Protein AF-A0A7J7J4A4-F1 (afdb_monomer_lite)

Radius of gyration: 39.04 Å; chains: 1; bounding box: 83×45×127 Å

InterPro domains:
  IPR026501 Limbin/EvC complex member EVC [PTHR16795] (29-345)
  IPR060639 EvC complex member EVC, C-terminal domain [PF28141] (182-311)

Foldseek 3Di:
DVVVVVVVVVVVVVVVVVVVVLLVLVLVLVLVVLLVVLVVVLVVVLVVVLVVLVVVLVVVLVVLVVVLVVLVVVVVVCVVVPPPDDPVVVVVSVVVSVVSVVVSVVVSVVSVVVSVVVSVVSSVVSVVVSVVVSVVSVVVSVVVVVVVVVVVVLVVLLLVLLVVLLVVLLVVCCVPCVPLVVVLVVLVVVLVVVLVVLVVVLVVVLVVQLVVLVVVLVVVLVVQLVVLVVVLVVVLVVVVVVCVVVVHDPVVNVVSVVVSVVVSVVSNVVSVVVSVSSSSVSNSVSVVVSVVVSVVVVVVSSLLSSLLSCLSRVQDLVNSLVSLVVSCVVSVNDPVVSVVSSVVSVVSNVVSNVVVVPDDDD

Secondary structure (DSSP, 8-state):
-HHHHHHHHHHHHHHHHHHHHHHHHHHHHHHHHHHHHHHHHHHHHHHHHHHHHHHHHHHHHHHHHHHHHHHHHHHHHHHHTT----HHHHHHHHHHHHHHHHHHHHHHHHHHHHHHHHHHHHHHHHHHHHHHHHHHHHHHHHHHHHHHHHHHHHHHHHHHHHHHHHHHHHHHTTTT-HHHHHHHHHHHHHHHHHHHHHHHHHHHHHHHHHHHHHHHHHHHHHHHHHHHHHHHHHHHHHHHHHHHHTT--HHHHHHHHHHHHHHHHHHHHHHHHHHHHHHHHHHHHHHHHHHHHHHHHHHHHHHHHHHHHHHHTT--HHHHHHHHHHHHHHTT--HHHHHHHHHHHHHHHHHHHHHHHHS---

Organism: Bugula neritina (NCBI:txid10212)

Structure (mmCIF, N/CA/C/O backbone):
data_AF-A0A7J7J4A4-F1
#
_entry.id   AF-A0A7J7J4A4-F1
#
loop_
_atom_site.group_PDB
_atom_site.id
_atom_site.type_symbol
_atom_site.label_atom_id
_atom_site.label_alt_id
_atom_site.label_comp_id
_atom_site.label_asym_id
_atom_site.label_entity_id
_atom_site.label_seq_id
_atom_site.pdbx_PDB_ins_code
_atom_site.Cartn_x
_atom_site.Cartn_y
_atom_site.Cartn_z
_atom_site.occupancy
_atom_site.B_iso_or_equiv
_atom_site.auth_seq_id
_atom_site.auth_comp_id
_atom_site.auth_asym_id
_atom_site.auth_atom_id
_atom_site.pdbx_PDB_model_num
ATOM 1 N N . MET A 1 1 ? 30.244 22.855 -26.191 1.00 45.47 1 MET A N 1
ATOM 2 C CA . MET A 1 1 ? 30.538 21.556 -25.532 1.00 45.47 1 MET A CA 1
ATOM 3 C C . MET A 1 1 ? 30.401 21.562 -24.004 1.00 45.47 1 MET A C 1
ATOM 5 O O . MET A 1 1 ? 29.626 20.760 -23.505 1.00 45.47 1 MET A O 1
ATOM 9 N N . LYS A 1 2 ? 31.069 22.443 -23.235 1.00 31.48 2 LYS A N 1
ATOM 10 C CA . LYS A 1 2 ? 30.999 22.425 -21.749 1.00 31.48 2 LYS A CA 1
ATOM 11 C C . LYS A 1 2 ? 29.585 22.609 -21.156 1.00 31.48 2 LYS A C 1
ATOM 13 O O . LYS A 1 2 ? 29.285 22.005 -20.134 1.00 31.48 2 LYS A O 1
ATOM 18 N N . LEU A 1 3 ? 28.702 23.381 -21.803 1.00 34.09 3 LEU A N 1
ATOM 19 C CA . LEU A 1 3 ? 27.303 23.564 -21.369 1.00 34.09 3 LEU A CA 1
ATOM 20 C C . LEU A 1 3 ? 26.415 22.324 -21.621 1.00 34.09 3 LEU A C 1
ATOM 22 O O . LEU A 1 3 ? 25.544 22.010 -20.814 1.00 34.09 3 LEU A O 1
ATOM 26 N N . LEU A 1 4 ? 26.674 21.603 -22.717 1.00 40.38 4 LEU A N 1
ATOM 27 C CA . LEU A 1 4 ? 25.957 20.382 -23.119 1.00 40.38 4 LEU A CA 1
ATOM 28 C C . LEU A 1 4 ? 26.317 19.189 -22.223 1.00 40.38 4 LEU A C 1
ATOM 30 O O . LEU A 1 4 ? 25.447 18.428 -21.820 1.00 40.38 4 LEU A O 1
ATOM 34 N N . MET A 1 5 ? 27.583 19.071 -21.809 1.00 39.69 5 MET A N 1
ATOM 35 C CA . MET A 1 5 ? 27.968 18.057 -20.819 1.00 39.69 5 MET A CA 1
ATOM 36 C C . MET A 1 5 ? 27.382 18.340 -19.428 1.00 39.69 5 MET A C 1
ATOM 38 O O . MET A 1 5 ? 27.016 17.412 -18.712 1.00 39.69 5 MET A O 1
ATOM 42 N N . ARG A 1 6 ? 27.249 19.617 -19.040 1.00 33.19 6 ARG A N 1
ATOM 43 C CA . ARG A 1 6 ? 26.674 20.004 -17.740 1.00 33.19 6 ARG A CA 1
ATOM 44 C C . ARG A 1 6 ? 25.171 19.716 -17.666 1.00 33.19 6 ARG A C 1
ATOM 46 O O . ARG A 1 6 ? 24.694 19.258 -16.635 1.00 33.19 6 ARG A O 1
ATOM 53 N N . THR A 1 7 ? 24.443 19.935 -18.759 1.00 42.16 7 THR A N 1
ATOM 54 C CA . THR A 1 7 ? 23.006 19.625 -18.866 1.00 42.16 7 THR A CA 1
ATOM 55 C C . THR A 1 7 ? 22.747 18.120 -18.944 1.00 42.16 7 THR A C 1
ATOM 57 O O . THR A 1 7 ? 21.868 17.633 -18.237 1.00 42.16 7 THR A O 1
ATOM 60 N N . ALA A 1 8 ? 23.570 17.359 -19.674 1.00 42.12 8 ALA A N 1
ATOM 61 C CA . ALA A 1 8 ? 23.510 15.893 -19.685 1.00 42.12 8 ALA A CA 1
ATOM 62 C C . ALA A 1 8 ? 23.810 15.273 -18.304 1.00 42.12 8 ALA A C 1
ATOM 64 O O . ALA A 1 8 ? 23.134 14.335 -17.880 1.00 42.12 8 ALA A O 1
ATOM 65 N N . PHE A 1 9 ? 24.772 15.828 -17.556 1.00 37.00 9 PHE A N 1
ATOM 66 C CA . PHE A 1 9 ? 25.081 15.390 -16.190 1.00 37.00 9 PHE A CA 1
ATOM 67 C C . PHE A 1 9 ? 23.932 15.686 -15.210 1.00 37.00 9 PHE A C 1
ATOM 69 O O . PHE A 1 9 ? 23.570 14.831 -14.403 1.00 37.00 9 PHE A O 1
ATOM 76 N N . LEU A 1 10 ? 23.295 16.859 -15.322 1.00 38.41 10 LEU A N 1
ATOM 77 C CA . LEU A 1 10 ? 22.131 17.232 -14.507 1.00 38.41 10 LEU A CA 1
ATOM 78 C C . LEU A 1 10 ? 20.871 16.409 -14.847 1.00 38.41 10 LEU A C 1
ATOM 80 O O . LEU A 1 10 ? 20.116 16.060 -13.940 1.00 38.41 10 LEU A O 1
ATOM 84 N N . LEU A 1 11 ? 20.666 16.038 -16.116 1.00 44.72 11 LEU A N 1
ATOM 85 C CA . LEU A 1 11 ? 19.587 15.139 -16.557 1.00 44.72 11 LEU A CA 1
ATOM 86 C C . LEU A 1 11 ? 19.795 13.689 -16.093 1.00 44.72 11 LEU A C 1
ATOM 88 O O . LEU A 1 11 ? 18.836 13.020 -15.708 1.00 44.72 11 LEU A O 1
ATOM 92 N N . ASN A 1 12 ? 21.038 13.203 -16.070 1.00 39.53 12 ASN A N 1
ATOM 93 C CA . ASN A 1 12 ? 21.350 11.880 -15.521 1.00 39.53 12 ASN A CA 1
ATOM 94 C C . ASN A 1 12 ? 21.209 11.835 -13.996 1.00 39.53 12 ASN A C 1
ATOM 96 O O . ASN A 1 12 ? 20.687 10.859 -13.452 1.00 39.53 12 ASN A O 1
ATOM 100 N N . LEU A 1 13 ? 21.588 12.912 -13.301 1.00 34.06 13 LEU A N 1
ATOM 101 C CA . LEU A 1 13 ? 21.284 13.070 -11.881 1.00 34.06 13 LEU A CA 1
ATOM 102 C C . LEU A 1 13 ? 19.764 13.058 -11.659 1.00 34.06 13 LEU A C 1
ATOM 104 O O . LEU A 1 13 ? 19.290 12.267 -10.849 1.00 34.06 13 LEU A O 1
ATOM 108 N N . SER A 1 14 ? 18.977 13.833 -12.414 1.00 35.44 14 SER A N 1
ATOM 109 C CA . SER A 1 14 ? 17.518 13.903 -12.223 1.00 35.44 14 SER A CA 1
ATOM 110 C C . SER A 1 14 ? 16.784 12.584 -12.525 1.00 35.44 14 SER A C 1
ATOM 112 O O . SER A 1 14 ? 15.855 12.233 -11.793 1.00 35.44 14 SER A O 1
ATOM 114 N N . 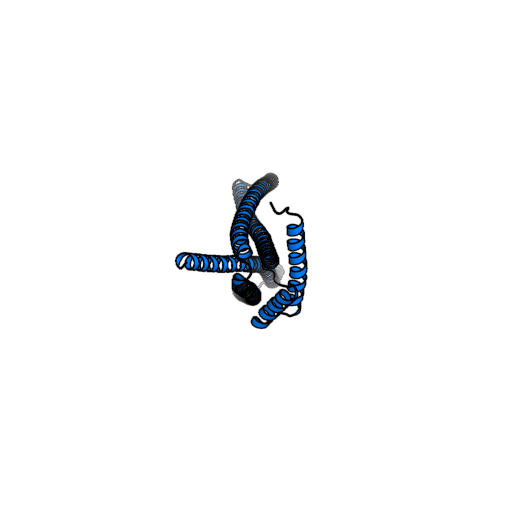LYS A 1 15 ? 17.229 11.796 -13.520 1.00 41.75 15 LYS A N 1
ATOM 115 C CA . LYS A 1 15 ? 16.722 10.433 -13.790 1.00 41.75 15 LYS A CA 1
ATOM 116 C C . LYS A 1 15 ? 17.080 9.445 -12.675 1.00 41.75 15 LYS A C 1
ATOM 118 O O . LYS A 1 15 ? 16.222 8.674 -12.243 1.00 41.75 15 LYS A O 1
ATOM 123 N N . SER A 1 16 ? 18.307 9.510 -12.156 1.00 35.69 16 SER A N 1
ATOM 124 C CA . SER A 1 16 ? 18.748 8.672 -11.033 1.00 35.69 16 SER A CA 1
ATOM 125 C C . SER A 1 16 ? 17.992 9.017 -9.740 1.00 35.69 16 SER A C 1
ATOM 127 O O . SER A 1 16 ? 17.540 8.119 -9.029 1.00 35.69 16 SER A O 1
ATOM 129 N N . TYR A 1 17 ? 17.730 10.306 -9.486 1.00 34.12 17 TYR A N 1
ATOM 130 C CA . TYR A 1 17 ? 16.890 10.755 -8.371 1.00 34.12 17 TYR A CA 1
ATOM 131 C C . TYR A 1 17 ? 15.412 10.354 -8.548 1.00 34.12 17 TYR A C 1
ATOM 133 O O . TYR A 1 17 ? 14.819 9.859 -7.591 1.00 34.12 17 TYR A O 1
ATOM 141 N N . ARG A 1 18 ? 14.812 10.460 -9.748 1.00 36.81 18 ARG A N 1
ATOM 142 C CA . ARG A 1 18 ? 13.416 10.018 -9.994 1.00 36.81 18 ARG A CA 1
ATOM 143 C C . ARG A 1 18 ? 13.223 8.510 -9.838 1.00 36.81 18 ARG A C 1
ATOM 145 O O . ARG A 1 18 ? 12.221 8.088 -9.265 1.00 36.81 18 ARG A O 1
ATOM 152 N N . CYS A 1 19 ? 14.185 7.706 -10.287 1.00 35.50 19 CYS A N 1
ATOM 153 C CA . CYS A 1 19 ? 14.158 6.256 -10.108 1.00 35.50 19 CYS A CA 1
ATOM 154 C C . CYS A 1 19 ? 14.247 5.885 -8.615 1.00 35.50 19 CYS A C 1
ATOM 156 O O . CYS A 1 19 ? 13.437 5.111 -8.113 1.00 35.50 19 CYS A O 1
ATOM 158 N N . VAL A 1 20 ? 15.142 6.524 -7.852 1.00 36.09 20 VAL A N 1
ATOM 159 C CA . VAL A 1 20 ? 15.249 6.303 -6.397 1.00 36.09 20 VAL A CA 1
ATOM 160 C C . VAL A 1 20 ? 13.971 6.721 -5.649 1.00 36.09 20 VAL A C 1
ATOM 162 O O . VAL A 1 20 ? 13.567 6.020 -4.723 1.00 36.09 20 VAL A O 1
ATOM 165 N N . TYR A 1 21 ? 13.294 7.798 -6.066 1.00 37.88 21 TYR A N 1
ATOM 166 C CA . TYR A 1 21 ? 12.022 8.236 -5.466 1.00 37.88 21 TYR A CA 1
ATOM 167 C C . TYR A 1 21 ? 10.836 7.312 -5.800 1.00 37.88 21 TYR A C 1
ATOM 169 O O . TYR A 1 21 ? 10.039 7.008 -4.913 1.00 37.88 21 TYR A O 1
ATOM 177 N N . SER A 1 22 ? 10.737 6.813 -7.037 1.00 41.75 22 SER A N 1
ATOM 178 C CA . SER A 1 22 ? 9.675 5.881 -7.456 1.00 41.75 22 SER A CA 1
ATOM 179 C C . SER A 1 22 ? 9.791 4.519 -6.756 1.00 41.75 22 SER A C 1
ATOM 181 O O . SER A 1 22 ? 8.801 3.995 -6.249 1.00 41.75 22 SER A O 1
ATOM 183 N N . TYR A 1 23 ? 11.008 3.985 -6.606 1.00 42.28 23 TYR A N 1
ATOM 184 C CA . TYR A 1 23 ? 11.229 2.726 -5.883 1.00 42.28 23 TYR A CA 1
ATOM 185 C C . TYR A 1 23 ? 11.041 2.854 -4.365 1.00 42.28 23 TYR A C 1
ATOM 187 O O . TYR A 1 23 ? 10.530 1.919 -3.743 1.00 42.28 23 TYR A O 1
ATOM 195 N N . LYS A 1 24 ? 11.379 4.009 -3.766 1.00 46.25 24 LYS A N 1
ATOM 196 C CA . LYS A 1 24 ? 11.037 4.308 -2.364 1.00 46.25 24 LYS A CA 1
ATOM 197 C C . LYS A 1 24 ? 9.523 4.260 -2.135 1.00 46.25 24 LYS A C 1
ATOM 199 O O . LYS A 1 24 ? 9.098 3.690 -1.136 1.00 46.25 24 LYS A O 1
ATOM 204 N N . HIS A 1 25 ? 8.721 4.777 -3.070 1.00 47.31 25 HIS A N 1
ATOM 205 C CA . HIS A 1 25 ? 7.256 4.771 -2.978 1.00 47.31 25 HIS A CA 1
ATOM 206 C C . HIS A 1 25 ? 6.640 3.363 -3.059 1.00 47.31 25 HIS A C 1
ATOM 208 O O . HIS A 1 25 ? 5.798 3.026 -2.230 1.00 47.31 25 HIS A O 1
ATOM 214 N N . ILE A 1 26 ? 7.106 2.509 -3.979 1.00 48.69 26 ILE A N 1
ATOM 215 C CA . ILE A 1 26 ? 6.617 1.122 -4.137 1.00 48.69 26 ILE A CA 1
ATOM 216 C C . ILE A 1 26 ? 6.920 0.277 -2.891 1.00 48.69 26 ILE A C 1
ATOM 218 O O . ILE A 1 26 ? 6.084 -0.500 -2.428 1.00 48.69 26 ILE A O 1
ATOM 222 N N . SER A 1 27 ? 8.117 0.435 -2.323 1.00 51.25 27 SER A N 1
ATOM 223 C CA . SER A 1 27 ? 8.492 -0.233 -1.075 1.00 51.25 27 SER A CA 1
ATOM 224 C C . SER A 1 27 ? 7.680 0.281 0.112 1.00 51.25 27 SER A C 1
ATOM 226 O O . SER A 1 27 ? 7.223 -0.527 0.914 1.00 51.25 27 SER A O 1
ATOM 228 N N . CYS A 1 28 ? 7.426 1.589 0.181 1.00 51.47 28 CYS A N 1
ATOM 229 C CA . CYS A 1 28 ? 6.588 2.196 1.215 1.00 51.47 28 CYS A CA 1
ATOM 230 C C . CYS A 1 28 ? 5.134 1.697 1.145 1.00 51.47 28 CYS A C 1
ATOM 232 O O . CYS A 1 28 ? 4.555 1.368 2.171 1.00 51.47 28 CYS A O 1
ATOM 234 N N . SER A 1 29 ? 4.574 1.534 -0.057 1.00 58.53 29 SER A N 1
ATOM 235 C CA . SER A 1 29 ? 3.211 1.022 -0.264 1.00 58.53 29 SER A CA 1
ATOM 236 C C . SER A 1 29 ? 3.037 -0.419 0.242 1.00 58.53 29 SER A C 1
ATOM 238 O O . SER A 1 29 ? 2.108 -0.715 0.992 1.00 58.53 29 SER A O 1
ATOM 240 N N . ARG A 1 30 ? 3.995 -1.305 -0.063 1.00 62.38 30 ARG A N 1
ATOM 241 C CA . ARG A 1 30 ? 3.981 -2.694 0.427 1.00 62.38 30 ARG A CA 1
ATOM 242 C C . ARG A 1 30 ? 4.157 -2.783 1.947 1.00 62.38 30 ARG A C 1
ATOM 244 O O . ARG A 1 30 ? 3.455 -3.557 2.585 1.00 62.38 30 ARG A O 1
ATOM 251 N N . ILE A 1 31 ? 5.037 -1.958 2.521 1.00 61.53 31 ILE A N 1
ATOM 252 C CA . ILE A 1 31 ? 5.201 -1.842 3.980 1.00 61.53 31 ILE A 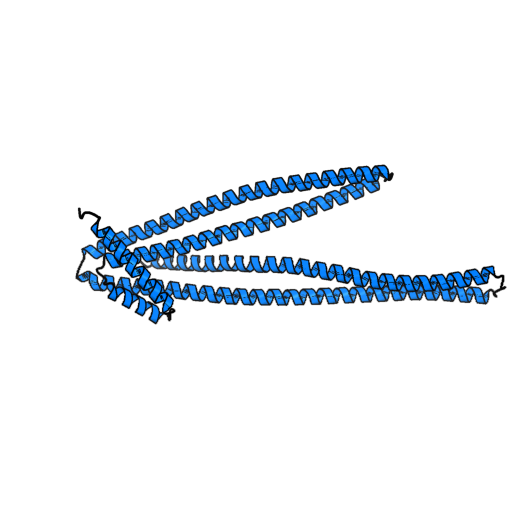CA 1
ATOM 253 C C . ILE A 1 31 ? 3.891 -1.381 4.635 1.00 61.53 31 ILE A C 1
ATOM 255 O O . ILE A 1 31 ? 3.501 -1.929 5.660 1.00 61.53 31 ILE A O 1
ATOM 259 N N . MET A 1 32 ? 3.186 -0.415 4.039 1.00 68.69 32 MET A N 1
ATOM 260 C CA . MET A 1 32 ? 1.928 0.117 4.575 1.00 68.69 32 MET A CA 1
ATOM 261 C C . MET A 1 32 ? 0.773 -0.893 4.502 1.00 68.69 32 MET A C 1
ATOM 263 O O . MET A 1 32 ? 0.003 -0.998 5.455 1.00 68.69 32 MET A O 1
ATOM 267 N N . GLU A 1 33 ? 0.651 -1.668 3.418 1.00 69.12 33 GLU A N 1
ATOM 268 C CA . GLU A 1 33 ? -0.354 -2.741 3.319 1.00 69.12 33 GLU A CA 1
ATOM 269 C C . GLU A 1 33 ? -0.106 -3.862 4.339 1.00 69.12 33 GLU A C 1
ATOM 271 O O . GLU A 1 33 ? -1.045 -4.354 4.969 1.00 69.12 33 GLU A O 1
ATOM 276 N N . GLU A 1 34 ? 1.152 -4.256 4.526 1.00 67.69 34 GLU A N 1
ATOM 277 C CA . GLU A 1 34 ? 1.536 -5.287 5.493 1.00 67.69 34 GLU A CA 1
ATOM 278 C C . GLU A 1 34 ? 1.371 -4.777 6.932 1.00 67.69 34 GLU A C 1
ATOM 280 O O . GLU A 1 34 ? 0.818 -5.477 7.777 1.00 67.69 34 GLU A O 1
ATOM 285 N N . HIS A 1 35 ? 1.707 -3.508 7.190 1.00 68.56 35 HIS A N 1
ATOM 286 C CA . HIS A 1 35 ? 1.423 -2.833 8.456 1.00 68.56 35 HIS A CA 1
ATOM 287 C C . HIS A 1 35 ? -0.081 -2.789 8.759 1.00 68.56 35 HIS A C 1
ATOM 289 O O . HIS A 1 35 ? -0.474 -3.099 9.882 1.00 68.56 35 HIS A O 1
ATOM 295 N N . LYS A 1 36 ? -0.930 -2.486 7.766 1.00 68.19 36 LYS A N 1
ATOM 296 C CA . LYS A 1 36 ? -2.393 -2.476 7.924 1.00 68.19 36 LYS A CA 1
ATOM 297 C C . LYS A 1 36 ? -2.944 -3.865 8.261 1.00 68.19 36 LYS A C 1
ATOM 299 O O . LYS A 1 36 ? -3.689 -4.000 9.228 1.00 68.19 36 LYS A O 1
ATOM 304 N N . ARG A 1 37 ? -2.534 -4.906 7.529 1.00 71.88 37 ARG A N 1
ATOM 305 C CA . ARG A 1 37 ? -2.935 -6.298 7.823 1.00 71.88 37 ARG A CA 1
ATOM 306 C C . ARG A 1 37 ? -2.448 -6.760 9.196 1.00 71.88 37 ARG A C 1
ATOM 308 O O . ARG A 1 37 ? -3.174 -7.452 9.913 1.00 71.88 37 ARG A O 1
ATOM 315 N N . ASN A 1 38 ? -1.245 -6.348 9.585 1.00 71.69 38 ASN A N 1
ATOM 316 C CA . ASN A 1 38 ? -0.706 -6.640 10.907 1.00 71.69 38 ASN A CA 1
ATOM 317 C C . ASN A 1 38 ? -1.495 -5.908 12.000 1.00 71.69 38 ASN A C 1
ATOM 319 O O . ASN A 1 38 ? -1.830 -6.533 12.999 1.00 71.69 38 ASN A O 1
ATOM 323 N N . MET A 1 39 ? -1.877 -4.643 11.793 1.00 72.38 39 MET A N 1
ATOM 324 C CA . MET A 1 39 ? -2.735 -3.892 12.720 1.00 72.38 39 MET A CA 1
ATOM 325 C C . MET A 1 39 ? -4.108 -4.543 12.894 1.00 72.38 39 MET A C 1
ATOM 327 O O .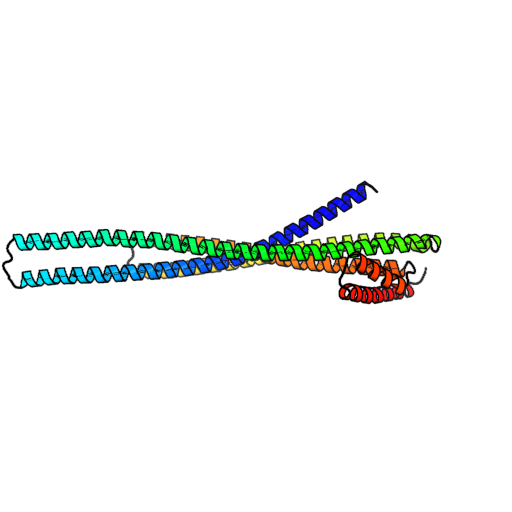 MET A 1 39 ? -4.587 -4.664 14.018 1.00 72.38 39 MET A O 1
ATOM 331 N N . GLU A 1 40 ? -4.733 -5.005 11.810 1.00 73.88 40 GLU A N 1
ATOM 332 C CA . GLU A 1 40 ? -6.004 -5.738 11.870 1.00 73.88 40 GLU A CA 1
ATOM 333 C C . GLU A 1 40 ? -5.855 -7.053 12.652 1.00 73.88 40 GLU A C 1
ATOM 335 O O . GLU A 1 40 ? -6.677 -7.373 13.511 1.00 73.88 40 GLU A O 1
ATOM 340 N N . THR A 1 41 ? -4.769 -7.792 12.416 1.00 72.00 41 THR A N 1
ATOM 341 C CA . THR A 1 41 ? -4.483 -9.056 13.113 1.00 72.00 41 THR A CA 1
ATOM 342 C C . THR A 1 41 ? -4.222 -8.836 14.602 1.00 72.00 41 THR A C 1
ATOM 344 O O . THR A 1 41 ? -4.793 -9.542 15.433 1.00 72.00 41 THR A O 1
ATOM 347 N N . VAL A 1 42 ? -3.412 -7.833 14.948 1.00 71.00 42 VAL A N 1
ATOM 348 C CA . VAL A 1 42 ? -3.098 -7.453 16.332 1.00 71.00 42 VAL A CA 1
ATOM 349 C C . VAL A 1 42 ? -4.353 -6.966 17.051 1.00 71.00 42 VAL A C 1
ATOM 351 O O . VAL A 1 42 ? -4.628 -7.433 18.152 1.00 71.00 42 VAL A O 1
ATOM 354 N N . ASN A 1 43 ? -5.176 -6.125 16.418 1.00 73.00 43 ASN A N 1
ATOM 355 C CA . ASN A 1 43 ? -6.455 -5.691 16.986 1.00 73.00 43 ASN A CA 1
ATOM 356 C C . ASN A 1 43 ? -7.400 -6.868 17.241 1.00 73.00 43 ASN A C 1
ATOM 358 O O . ASN A 1 43 ? -8.017 -6.933 18.303 1.00 73.00 43 ASN A O 1
ATOM 362 N N . ASN A 1 44 ? -7.489 -7.825 16.314 1.00 75.56 44 ASN A N 1
ATOM 363 C CA . ASN A 1 44 ? -8.309 -9.021 16.497 1.00 75.56 44 ASN A CA 1
ATOM 364 C C . ASN A 1 44 ? -7.774 -9.912 17.628 1.00 75.56 44 ASN A C 1
ATOM 366 O O . ASN A 1 44 ? -8.551 -10.409 18.444 1.00 75.56 44 ASN A O 1
ATOM 370 N N . GLN A 1 45 ? -6.454 -10.091 17.723 1.00 72.25 45 GLN A N 1
ATOM 371 C CA . GLN A 1 45 ? -5.821 -10.843 18.811 1.00 72.25 45 GLN A CA 1
ATOM 372 C C . GLN A 1 45 ? -6.037 -10.167 20.172 1.00 72.25 45 GLN A C 1
ATOM 374 O O . GLN A 1 45 ? -6.442 -10.842 21.119 1.00 72.25 45 GLN A O 1
ATOM 379 N N . LEU A 1 46 ? -5.867 -8.844 20.258 1.00 73.44 46 LEU A N 1
ATOM 380 C CA . LEU A 1 46 ? -6.128 -8.046 21.460 1.00 73.44 46 LEU A CA 1
ATOM 381 C C . LEU A 1 46 ? -7.603 -8.070 21.859 1.00 73.44 46 LEU A C 1
ATOM 383 O O . LEU A 1 46 ? -7.911 -8.265 23.032 1.00 73.44 46 LEU A O 1
ATOM 387 N N . ALA A 1 47 ? -8.525 -7.931 20.904 1.00 73.31 47 ALA A N 1
ATOM 388 C CA . ALA A 1 47 ? -9.960 -8.015 21.164 1.00 73.31 47 ALA A CA 1
ATOM 389 C C . ALA A 1 47 ? -10.344 -9.392 21.724 1.00 73.31 47 ALA A C 1
ATOM 391 O O . ALA A 1 47 ? -11.066 -9.484 22.719 1.00 73.31 47 ALA A O 1
ATOM 392 N N . MET A 1 48 ? -9.808 -10.465 21.136 1.00 72.56 48 MET A N 1
ATOM 393 C CA . MET A 1 48 ? -10.042 -11.827 21.610 1.00 72.56 48 MET A CA 1
ATOM 394 C C . MET A 1 48 ? -9.381 -12.104 22.963 1.00 72.56 48 MET A C 1
ATOM 396 O O . MET A 1 48 ? -9.983 -12.800 23.782 1.00 72.56 48 MET A O 1
ATOM 400 N N . SER A 1 49 ? -8.180 -11.577 23.221 1.00 73.00 49 SER A N 1
ATOM 401 C CA . SER A 1 49 ? -7.517 -11.705 24.525 1.00 73.00 49 SER A CA 1
ATOM 402 C C . SER A 1 49 ? -8.300 -10.965 25.608 1.00 73.00 49 SER A C 1
ATOM 404 O O . SER A 1 49 ? -8.710 -11.570 26.599 1.00 73.00 49 SER A O 1
ATOM 406 N N . LYS A 1 50 ? -8.653 -9.698 25.360 1.00 74.69 50 LYS A N 1
ATOM 407 C CA . LYS A 1 50 ? -9.477 -8.880 26.256 1.00 74.69 50 LYS A CA 1
ATOM 408 C C . LYS A 1 50 ? -10.804 -9.556 26.588 1.00 74.69 50 LYS A C 1
ATOM 410 O O . LYS A 1 50 ? -11.180 -9.605 27.757 1.00 74.69 50 LYS A O 1
ATOM 415 N N . LEU A 1 51 ? -11.483 -10.127 25.590 1.00 76.88 51 LEU A N 1
ATOM 416 C CA . LEU A 1 51 ? -12.732 -10.860 25.797 1.00 76.88 51 LEU A CA 1
ATOM 417 C C . LEU A 1 51 ? -12.530 -12.106 26.675 1.00 76.88 51 LEU A C 1
ATOM 419 O O . LEU A 1 51 ? -13.329 -12.353 27.576 1.00 76.88 51 LEU A O 1
ATOM 423 N N . ARG A 1 52 ? -11.470 -12.893 26.443 1.00 75.12 52 ARG A N 1
ATOM 424 C CA . ARG A 1 52 ? -11.160 -14.074 27.272 1.00 75.12 52 ARG A CA 1
ATOM 425 C C . ARG A 1 52 ? -10.858 -13.684 28.711 1.00 75.12 52 ARG A C 1
ATOM 427 O O . ARG A 1 52 ? -11.393 -14.299 29.630 1.00 75.12 52 ARG A O 1
ATOM 434 N N . GLN A 1 53 ? -10.022 -12.670 28.902 1.00 74.38 53 GLN A N 1
ATOM 435 C CA . GLN A 1 53 ? -9.635 -12.227 30.231 1.00 74.38 53 GLN A CA 1
ATOM 436 C C . GLN A 1 53 ? -10.822 -11.591 30.981 1.00 74.38 53 GLN A C 1
ATOM 438 O O . GLN A 1 53 ? -10.984 -11.851 32.171 1.00 74.38 53 GLN A O 1
ATOM 443 N N . GLN A 1 54 ? -11.710 -10.853 30.294 1.00 75.62 54 GLN A N 1
ATOM 444 C CA . GLN A 1 54 ? -12.978 -10.380 30.870 1.00 75.62 54 GLN A CA 1
ATOM 445 C C . GLN A 1 54 ? -13.878 -11.537 31.308 1.00 75.62 54 GLN A C 1
ATOM 447 O O . GLN A 1 54 ? -14.327 -11.534 32.450 1.00 75.62 54 GLN A O 1
ATOM 452 N N . LYS A 1 55 ? -14.087 -12.549 30.455 1.00 81.31 55 LYS A N 1
ATOM 453 C CA . LYS A 1 55 ? -14.901 -13.725 30.807 1.00 81.31 55 LYS A CA 1
ATOM 454 C C . LYS A 1 55 ? -14.351 -14.474 32.020 1.00 81.31 55 LYS A C 1
ATOM 456 O O . LYS A 1 55 ? -15.112 -14.820 32.914 1.00 81.31 55 LYS A O 1
ATOM 461 N N . GLN A 1 56 ? -13.033 -14.667 32.098 1.00 75.94 56 GLN A N 1
ATOM 462 C CA . GLN A 1 56 ? -12.404 -15.302 33.263 1.00 75.94 56 GLN A CA 1
ATOM 463 C C . GLN A 1 56 ? -12.623 -14.503 34.556 1.00 75.94 56 GLN A C 1
ATOM 465 O O . GLN A 1 56 ? -12.812 -15.086 35.624 1.00 75.94 56 GLN A O 1
ATOM 470 N N . LEU A 1 57 ? -12.600 -13.171 34.474 1.00 74.12 57 LEU A N 1
ATOM 471 C CA . LEU A 1 57 ? -12.860 -12.291 35.614 1.00 74.12 57 LEU A CA 1
ATOM 472 C C . LEU A 1 57 ? -14.342 -12.331 36.016 1.00 74.12 57 LEU A C 1
ATOM 474 O O . LEU A 1 57 ? -14.661 -12.427 37.200 1.00 74.12 57 LEU A O 1
ATOM 478 N N . GLU A 1 58 ? -15.252 -12.328 35.042 1.00 81.50 58 GLU A N 1
ATOM 479 C CA . GLU A 1 58 ? -16.692 -12.481 35.269 1.00 81.50 58 GLU A CA 1
ATOM 480 C C . GLU A 1 58 ? -17.031 -13.820 35.928 1.00 81.50 58 GLU A C 1
ATOM 482 O O . GLU A 1 58 ? -17.780 -13.835 36.903 1.00 81.50 58 GLU A O 1
ATOM 487 N N . GLU A 1 59 ? -16.433 -14.925 35.477 1.00 80.25 59 GLU A N 1
ATOM 488 C CA . GLU A 1 59 ? -16.604 -16.251 36.083 1.00 80.25 59 GLU A CA 1
ATOM 489 C C . GLU A 1 59 ? -16.119 -16.283 37.539 1.00 80.25 59 GLU A C 1
ATOM 491 O O . GLU A 1 59 ? -16.830 -16.776 38.419 1.00 80.25 59 GLU A O 1
ATOM 496 N N . ARG A 1 60 ? -14.946 -15.702 37.831 1.00 76.94 60 ARG A N 1
ATOM 497 C CA . ARG A 1 60 ? -14.420 -15.611 39.207 1.00 76.94 60 ARG A CA 1
ATOM 498 C C . ARG A 1 60 ? -15.311 -14.764 40.107 1.00 76.94 60 ARG A C 1
ATOM 500 O O . ARG A 1 60 ? -15.595 -15.157 41.240 1.00 76.94 60 ARG A O 1
ATOM 507 N N . LEU A 1 61 ? -15.784 -13.619 39.616 1.00 76.06 61 LEU A N 1
ATOM 508 C CA . LEU A 1 61 ? -16.704 -12.758 40.358 1.00 76.06 61 LEU A CA 1
ATOM 509 C C . LEU A 1 61 ? -18.069 -13.431 40.560 1.00 76.06 61 LEU A C 1
ATOM 511 O O . LEU A 1 61 ? -18.653 -13.293 41.634 1.00 76.06 61 LEU A O 1
ATOM 515 N N . ALA A 1 62 ? -18.567 -14.181 39.574 1.00 82.25 62 ALA A N 1
ATOM 516 C CA . ALA A 1 62 ? -19.818 -14.929 39.666 1.00 82.25 62 ALA A CA 1
ATOM 517 C C . ALA A 1 62 ? -19.735 -16.058 40.704 1.00 82.25 62 ALA A C 1
ATOM 519 O O . ALA A 1 62 ? -20.609 -16.150 41.565 1.00 82.25 62 ALA A O 1
ATOM 520 N N . GLN A 1 63 ? -18.657 -16.852 40.700 1.00 81.44 63 GLN A N 1
ATOM 521 C CA . GLN A 1 63 ? -18.423 -17.895 41.708 1.00 81.44 63 GLN A CA 1
ATOM 522 C C . GLN A 1 63 ? -18.370 -17.320 43.131 1.00 81.44 63 GLN A C 1
ATOM 524 O O . GLN A 1 63 ? -18.920 -17.902 44.066 1.00 81.44 63 GLN A O 1
ATOM 529 N N . ARG A 1 64 ? -17.744 -16.151 43.309 1.00 74.31 64 ARG A N 1
ATOM 530 C CA . ARG A 1 64 ? -17.662 -15.480 44.617 1.00 74.31 64 ARG A CA 1
ATOM 531 C C . ARG A 1 64 ? -19.010 -14.913 45.066 1.00 74.31 64 ARG A C 1
ATOM 533 O O . ARG A 1 64 ? -19.372 -15.077 46.226 1.00 74.31 64 ARG A O 1
ATOM 540 N N . LYS A 1 65 ? -19.774 -14.297 44.157 1.00 78.62 65 LYS A N 1
ATOM 541 C CA . LYS A 1 65 ? -21.147 -13.845 44.443 1.00 78.62 65 LYS A CA 1
ATOM 542 C C . LYS A 1 65 ? -22.060 -15.008 44.826 1.00 78.62 65 LYS A C 1
ATOM 544 O O . LYS A 1 65 ? -22.849 -14.856 45.747 1.00 78.62 65 LYS A O 1
ATOM 549 N N . ALA A 1 66 ? -21.922 -16.160 44.167 1.00 82.25 66 ALA A N 1
ATOM 550 C CA . ALA A 1 66 ? -22.676 -17.364 44.507 1.00 82.25 66 ALA A CA 1
ATOM 551 C C . ALA A 1 66 ? -22.361 -17.854 45.931 1.00 82.25 66 ALA A C 1
ATOM 553 O O . ALA A 1 66 ? -23.286 -18.089 46.700 1.00 82.25 66 ALA A O 1
ATOM 554 N N . ARG A 1 67 ? -21.078 -17.901 46.325 1.00 79.88 67 ARG A N 1
ATOM 555 C CA . ARG A 1 67 ? -20.676 -18.244 47.706 1.00 79.88 67 ARG A CA 1
ATOM 556 C C . ARG A 1 67 ? -21.221 -17.267 48.746 1.00 79.88 67 ARG A C 1
ATOM 558 O O . ARG A 1 67 ? -21.605 -17.682 49.834 1.00 79.88 67 ARG A O 1
ATOM 565 N N . LEU A 1 68 ? -21.250 -15.973 48.426 1.00 76.50 68 LEU A N 1
ATOM 566 C CA . LEU A 1 68 ? -21.801 -14.965 49.332 1.00 76.50 68 LEU A CA 1
ATOM 567 C C . LEU A 1 68 ? -23.327 -15.104 49.453 1.00 76.50 68 LEU A C 1
ATOM 569 O O . LEU A 1 68 ? -23.849 -15.062 50.560 1.00 76.50 68 LEU A O 1
ATOM 573 N N . ALA A 1 69 ? -24.020 -15.381 48.347 1.00 81.25 69 ALA A N 1
ATOM 574 C CA . ALA A 1 69 ? -25.454 -15.663 48.348 1.00 81.25 69 ALA A CA 1
ATOM 575 C C . ALA A 1 69 ? -25.810 -16.958 49.106 1.00 81.25 69 ALA A C 1
ATOM 577 O O . ALA A 1 69 ? -26.854 -17.022 49.749 1.00 81.25 69 ALA A O 1
ATOM 578 N N . GLU A 1 70 ? -24.958 -17.990 49.065 1.00 80.50 70 GLU A N 1
ATOM 579 C CA . GLU A 1 70 ? -25.119 -19.199 49.890 1.00 80.50 70 GLU A CA 1
ATOM 580 C C . GLU A 1 70 ? -24.998 -18.890 51.386 1.00 80.50 70 GLU A C 1
ATOM 582 O O . GLU A 1 70 ? -25.796 -19.392 52.176 1.00 80.50 70 GLU A O 1
ATOM 587 N N . LYS A 1 71 ? -24.044 -18.034 51.775 1.00 74.75 71 LYS A N 1
ATOM 588 C CA . LYS A 1 71 ? -23.891 -17.581 53.165 1.00 74.75 71 LYS A CA 1
ATOM 589 C C . LYS A 1 71 ? -25.075 -16.735 53.634 1.00 74.75 71 LYS A C 1
ATOM 591 O O . LYS A 1 71 ? -25.588 -16.986 54.720 1.00 74.75 71 LYS A O 1
ATOM 596 N N . GLU A 1 72 ? -25.542 -15.798 52.805 1.00 75.19 72 GLU A N 1
ATOM 597 C CA . GLU A 1 72 ? -26.727 -14.974 53.095 1.00 75.19 72 GLU A CA 1
ATOM 598 C C . GLU A 1 72 ? -27.986 -15.855 53.249 1.00 75.19 72 GLU A C 1
ATOM 600 O O . GLU A 1 72 ? -28.693 -15.745 54.248 1.00 75.19 72 GLU A O 1
ATOM 605 N N . LYS A 1 73 ? -28.209 -16.831 52.355 1.00 79.56 73 LYS A N 1
ATOM 606 C CA . LYS A 1 73 ? -29.322 -17.796 52.485 1.00 79.56 73 LYS A CA 1
ATOM 607 C C . LYS A 1 73 ? -29.219 -18.689 53.719 1.00 79.56 73 LYS A C 1
ATOM 609 O O . LYS A 1 73 ? -30.231 -18.989 54.351 1.00 79.56 73 LYS A O 1
ATOM 614 N N . ALA A 1 74 ? -28.017 -19.152 54.061 1.00 74.62 74 ALA A N 1
ATOM 615 C CA . ALA A 1 74 ? -27.803 -19.958 55.262 1.00 74.62 74 ALA A CA 1
ATOM 616 C C . ALA A 1 74 ? -28.117 -19.168 56.544 1.00 74.62 74 ALA A C 1
ATOM 618 O O . ALA A 1 74 ? -28.532 -19.759 57.541 1.00 74.62 74 ALA A O 1
ATOM 619 N N . GLN A 1 75 ? -27.948 -17.845 56.514 1.00 68.88 75 GLN A N 1
ATOM 620 C CA . GLN A 1 75 ? -28.325 -16.956 57.605 1.00 68.88 75 GLN A CA 1
ATOM 621 C C . GLN A 1 75 ? -29.842 -16.731 57.665 1.00 68.88 75 GLN A C 1
ATOM 623 O O . GLN A 1 75 ? -30.420 -16.909 58.734 1.00 68.88 75 GLN A O 1
ATOM 628 N N . GLU A 1 76 ? -30.502 -16.458 56.534 1.00 70.88 76 GLU A N 1
ATOM 629 C CA . GLU A 1 76 ? -31.970 -16.322 56.464 1.00 70.88 76 GLU A CA 1
ATOM 630 C C . GLU A 1 76 ? -32.699 -17.582 56.965 1.00 70.88 76 GLU A C 1
ATOM 632 O O . GLU A 1 76 ? -33.682 -17.496 57.700 1.00 70.88 76 GLU A O 1
ATOM 637 N N . LEU A 1 77 ? -32.193 -18.774 56.626 1.00 71.50 77 LEU A N 1
ATOM 638 C CA . LEU A 1 77 ? -32.752 -20.048 57.095 1.00 71.50 77 LEU A CA 1
ATOM 639 C C . LEU A 1 77 ? -32.621 -20.231 58.616 1.00 71.50 77 LEU A C 1
ATOM 641 O O . LEU A 1 77 ? -33.538 -20.763 59.241 1.00 71.50 77 LEU A O 1
ATOM 645 N N . LYS A 1 78 ? -31.518 -19.773 59.221 1.00 67.00 78 LYS A N 1
ATOM 646 C CA . LYS A 1 78 ? -31.329 -19.797 60.682 1.00 67.00 78 LYS A CA 1
ATOM 647 C C . LYS A 1 78 ? -32.234 -18.793 61.394 1.00 67.00 78 LYS A C 1
ATOM 649 O O . LYS A 1 78 ? -32.751 -19.099 62.464 1.00 67.00 78 LYS A O 1
ATOM 654 N N . GLU A 1 79 ? -32.481 -17.630 60.790 1.00 63.41 79 GLU A N 1
ATOM 655 C CA . GLU A 1 79 ? -33.438 -16.652 61.321 1.00 63.41 79 GLU A CA 1
ATOM 656 C C . GLU A 1 79 ? -34.888 -17.151 61.244 1.00 63.41 79 GLU A C 1
ATOM 658 O O . GLU A 1 79 ? -35.655 -16.952 62.188 1.00 63.41 79 GLU A O 1
ATOM 663 N N . HIS A 1 80 ? -35.261 -17.855 60.170 1.00 60.88 80 HIS A N 1
ATOM 664 C CA . HIS A 1 80 ? -36.591 -18.452 60.023 1.00 60.88 80 HIS A CA 1
ATOM 665 C C . HIS A 1 80 ? -36.826 -19.696 60.892 1.00 60.88 80 HIS A C 1
ATOM 667 O O . HIS A 1 80 ? -37.971 -19.965 61.253 1.00 60.88 80 HIS A O 1
ATOM 673 N N . ALA A 1 81 ? -35.775 -20.432 61.265 1.00 65.19 81 ALA A N 1
ATOM 674 C CA . ALA A 1 81 ? -35.867 -21.592 62.156 1.00 65.19 81 ALA A CA 1
ATOM 675 C C . ALA A 1 81 ? -36.183 -21.230 63.625 1.00 65.19 81 ALA A C 1
ATOM 677 O O . ALA A 1 81 ? -36.400 -22.124 64.440 1.00 65.19 81 ALA A O 1
ATOM 678 N N . GLY A 1 82 ? -36.236 -19.938 63.975 1.00 53.06 82 GLY A N 1
ATOM 679 C CA . GLY A 1 82 ? -36.613 -19.482 65.316 1.00 53.06 82 GLY A CA 1
ATOM 680 C C . GLY A 1 82 ? -35.546 -19.713 66.390 1.00 53.06 82 GLY A C 1
ATOM 681 O O . GLY A 1 82 ? -35.850 -19.594 67.575 1.00 53.06 82 GLY A O 1
ATOM 682 N N . GLU A 1 83 ? -34.301 -20.021 66.007 1.00 55.44 83 GLU A N 1
ATOM 683 C CA . GLU A 1 83 ? -33.175 -20.036 66.943 1.00 55.44 83 GLU A CA 1
ATOM 684 C C . GLU A 1 83 ? -32.964 -18.614 67.475 1.00 55.44 83 GLU A C 1
ATOM 686 O O . GLU A 1 83 ? -32.614 -17.698 66.727 1.00 55.44 83 GLU A O 1
ATOM 691 N N . THR A 1 84 ? -33.197 -18.408 68.774 1.00 50.56 84 THR A N 1
ATOM 692 C CA . THR A 1 84 ? -32.984 -17.129 69.461 1.00 50.56 84 THR A CA 1
ATOM 693 C C . THR A 1 84 ? -31.486 -16.823 69.533 1.00 50.56 84 THR A C 1
ATOM 695 O O . THR A 1 84 ? -30.855 -16.957 70.580 1.00 50.56 84 THR A O 1
ATOM 698 N N . GLN A 1 85 ? -30.889 -16.435 68.408 1.00 55.94 85 GLN A N 1
ATOM 699 C CA . GLN A 1 85 ? -29.507 -15.978 68.365 1.00 55.94 85 GLN A CA 1
ATOM 700 C C . GLN A 1 85 ? -29.379 -14.730 69.235 1.00 55.94 85 GLN A C 1
ATOM 702 O O . GLN A 1 85 ? -30.150 -13.769 69.116 1.00 55.94 85 GLN A O 1
ATOM 707 N N . SER A 1 86 ? -28.404 -14.753 70.142 1.00 59.44 86 SER A N 1
ATOM 708 C CA . SER A 1 86 ? -28.085 -13.601 70.983 1.00 59.44 86 SER A CA 1
ATOM 709 C C . SER A 1 86 ? -27.783 -12.395 70.087 1.00 59.44 86 SER A C 1
ATOM 711 O O . SER A 1 86 ? -27.152 -12.555 69.044 1.00 59.44 86 SER A O 1
ATOM 713 N N . LYS A 1 87 ? -28.167 -11.168 70.477 1.00 66.75 87 LYS A N 1
ATOM 714 C CA . LYS A 1 87 ? -27.840 -9.935 69.716 1.00 66.75 87 LYS A CA 1
ATOM 715 C C . LYS A 1 87 ? -26.361 -9.869 69.296 1.00 66.75 87 LYS A C 1
ATOM 717 O O . LYS A 1 87 ? -26.055 -9.403 68.207 1.00 66.75 87 LYS A O 1
ATOM 722 N N . LYS A 1 88 ? -25.467 -10.417 70.130 1.00 68.38 88 LYS A N 1
ATOM 723 C CA . LYS A 1 88 ? -24.022 -10.517 69.870 1.00 68.38 88 LYS A CA 1
ATOM 724 C C . LYS A 1 88 ? -23.650 -11.459 68.717 1.00 68.38 88 LYS A C 1
ATOM 726 O O . LYS A 1 88 ? -22.609 -11.264 68.106 1.00 68.38 88 LYS A O 1
ATOM 731 N N . GLU A 1 89 ? -24.435 -12.498 68.442 1.00 66.94 89 GLU A N 1
ATOM 732 C CA . GLU A 1 89 ? -24.207 -13.409 67.309 1.00 66.94 89 GLU A CA 1
ATOM 733 C C . GLU A 1 89 ? -24.685 -12.793 65.995 1.00 66.94 89 GLU A C 1
ATOM 735 O O . GLU A 1 89 ? -23.986 -12.904 64.991 1.00 66.94 89 GLU A O 1
ATOM 740 N N . LYS A 1 90 ? -25.805 -12.058 66.021 1.00 68.38 90 LYS A N 1
ATOM 741 C CA . LYS A 1 90 ? -26.276 -11.290 64.860 1.00 68.38 90 LYS A CA 1
ATOM 742 C C . LYS A 1 90 ? -25.297 -10.184 64.461 1.00 68.38 90 LYS A C 1
ATOM 744 O O . LYS A 1 90 ? -24.933 -10.103 63.294 1.00 68.38 90 LYS A O 1
ATOM 749 N N . GLU A 1 91 ? -24.795 -9.408 65.426 1.00 75.94 91 GLU A N 1
ATOM 750 C CA . GLU A 1 91 ? -23.770 -8.381 65.167 1.00 75.94 91 GLU A CA 1
ATOM 751 C C . GLU A 1 91 ? -22.467 -8.977 64.610 1.00 75.94 91 GLU A C 1
ATOM 753 O O . GLU A 1 91 ? -21.851 -8.391 63.720 1.00 75.94 91 GLU A O 1
ATOM 758 N N . LYS A 1 92 ? -22.049 -10.158 65.091 1.00 76.50 92 LYS A N 1
ATOM 759 C CA . LYS A 1 92 ? -20.869 -10.860 64.559 1.00 76.50 92 LYS A CA 1
ATOM 760 C C . LYS A 1 92 ? -21.067 -11.320 63.115 1.00 76.50 92 LYS A C 1
ATOM 762 O O . LYS A 1 92 ? -20.156 -11.158 62.310 1.00 76.50 92 LYS A O 1
ATOM 767 N N . LEU A 1 93 ? -22.237 -11.865 62.782 1.00 70.44 93 LEU A N 1
ATOM 768 C CA . LEU A 1 93 ? -22.561 -12.299 61.419 1.00 70.44 93 LEU A CA 1
ATOM 769 C C . LEU A 1 93 ? -22.680 -11.113 60.449 1.00 70.44 93 LEU A C 1
ATOM 771 O O . LEU A 1 93 ? -22.177 -11.182 59.329 1.00 70.44 93 LEU A O 1
ATOM 775 N N . GLU A 1 94 ? -23.279 -9.996 60.876 1.00 76.56 94 GLU A N 1
ATOM 776 C CA . GLU A 1 94 ? -23.305 -8.760 60.080 1.00 76.56 94 GLU A CA 1
ATOM 777 C C . GLU A 1 94 ? -21.899 -8.198 59.839 1.00 76.56 94 GLU A C 1
ATOM 779 O O . GLU A 1 94 ? -21.593 -7.780 58.719 1.00 76.56 94 GLU A O 1
ATOM 784 N N . GLN A 1 95 ? -21.026 -8.227 60.853 1.00 81.19 95 GLN A N 1
ATOM 785 C CA . GLN A 1 95 ? -19.617 -7.863 60.689 1.00 81.19 95 GLN A CA 1
ATOM 786 C C . GLN A 1 95 ? -18.891 -8.803 59.723 1.00 81.19 95 GLN A C 1
ATOM 788 O O . GLN A 1 95 ? -18.192 -8.318 58.835 1.00 81.19 95 GLN A O 1
ATOM 793 N N . GLU A 1 96 ? -19.099 -10.120 59.817 1.00 76.00 96 GLU A N 1
ATOM 794 C CA . GLU A 1 96 ? -18.508 -11.082 58.879 1.00 76.00 96 GLU A CA 1
ATOM 795 C C . GLU A 1 96 ? -18.965 -10.836 57.434 1.00 76.00 96 GLU A C 1
ATOM 797 O O . GLU A 1 96 ? -18.129 -10.822 56.528 1.00 76.00 96 GLU A O 1
ATOM 802 N N . ILE A 1 97 ? -20.253 -10.557 57.198 1.00 75.38 97 ILE A N 1
ATOM 803 C CA . ILE A 1 97 ? -20.756 -10.210 55.859 1.00 75.38 97 ILE A CA 1
ATOM 804 C C . ILE A 1 97 ? -20.161 -8.888 55.367 1.00 75.38 97 ILE A C 1
ATOM 806 O O . ILE A 1 97 ? -19.801 -8.773 54.191 1.00 75.38 97 ILE A O 1
ATOM 810 N N . ALA A 1 98 ? -20.074 -7.871 56.227 1.00 79.88 98 ALA A N 1
ATOM 811 C CA . ALA A 1 98 ? -19.513 -6.574 55.862 1.00 79.88 98 ALA A CA 1
ATOM 812 C C . ALA A 1 98 ? -18.025 -6.688 55.490 1.00 79.88 98 ALA A C 1
ATOM 814 O O . ALA A 1 98 ? -17.602 -6.151 54.459 1.00 79.88 98 ALA A O 1
ATOM 815 N N . ASP A 1 99 ? -17.257 -7.450 56.269 1.00 82.00 99 ASP A N 1
ATOM 816 C CA . ASP A 1 99 ? -15.848 -7.737 56.008 1.00 82.00 99 ASP A CA 1
ATOM 817 C C . ASP A 1 99 ? -15.664 -8.555 54.728 1.00 82.00 99 ASP A C 1
ATOM 819 O O . ASP A 1 99 ? -14.756 -8.290 53.936 1.00 82.00 99 ASP A O 1
ATOM 823 N N . GLU A 1 100 ? -16.547 -9.517 54.465 1.00 75.62 100 GLU A N 1
ATOM 824 C CA . GLU A 1 100 ? -16.504 -10.338 53.258 1.00 75.62 100 GLU A CA 1
ATOM 825 C C . GLU A 1 100 ? -16.897 -9.537 52.003 1.00 75.62 100 GLU A C 1
ATOM 827 O O . GLU A 1 100 ? -16.242 -9.649 50.961 1.00 75.62 100 GLU A O 1
ATOM 832 N N . LYS A 1 101 ? -17.869 -8.619 52.109 1.00 76.06 101 LYS A N 1
ATOM 833 C CA . LYS A 1 101 ? -18.201 -7.642 51.054 1.00 76.06 101 LYS A CA 1
ATOM 834 C C . LYS A 1 101 ? -17.037 -6.691 50.776 1.00 76.06 101 LYS A C 1
ATOM 836 O O . LYS A 1 101 ? -16.783 -6.373 49.611 1.00 76.06 101 LYS A O 1
ATOM 841 N N . LYS A 1 102 ? -16.320 -6.249 51.811 1.00 84.69 102 LYS A N 1
ATOM 842 C CA . LYS A 1 102 ? -15.134 -5.395 51.665 1.00 84.69 102 LYS A CA 1
ATOM 843 C C . LYS A 1 102 ? -13.979 -6.153 51.007 1.00 84.69 102 LYS A C 1
ATOM 845 O O . LYS A 1 102 ? -13.447 -5.673 50.012 1.00 84.69 102 LYS A O 1
ATOM 850 N N . LYS A 1 103 ? -13.698 -7.387 51.440 1.00 83.50 103 LYS A N 1
ATOM 851 C CA . LYS A 1 103 ? -12.710 -8.276 50.799 1.00 83.50 103 LYS A CA 1
ATOM 852 C C . LYS A 1 103 ? -13.015 -8.525 49.323 1.00 83.50 103 LYS A C 1
ATOM 854 O O . LYS A 1 103 ? -12.108 -8.475 48.502 1.00 83.50 103 LYS A O 1
ATOM 859 N N . ILE A 1 104 ? -14.280 -8.739 48.955 1.00 74.69 104 ILE A N 1
ATOM 860 C CA . ILE A 1 104 ? -14.666 -8.915 47.545 1.00 74.69 104 ILE A CA 1
ATOM 861 C C . ILE A 1 104 ? -14.432 -7.643 46.724 1.00 74.69 104 ILE A C 1
ATOM 863 O O . ILE A 1 104 ? -14.042 -7.745 45.560 1.00 74.69 104 ILE A O 1
ATOM 867 N N . LYS A 1 105 ? -14.665 -6.453 47.291 1.00 78.31 105 LYS A N 1
ATOM 868 C CA . LYS A 1 105 ? -14.369 -5.183 46.609 1.00 78.31 105 LYS A CA 1
ATOM 869 C C . LYS A 1 105 ? -12.864 -4.991 46.417 1.00 78.31 105 LYS A C 1
ATOM 871 O O . LYS A 1 105 ? -12.449 -4.747 45.287 1.00 78.31 105 LYS A O 1
ATOM 876 N N . ASP A 1 106 ? -12.075 -5.187 47.469 1.00 83.31 106 ASP A N 1
ATOM 877 C CA . ASP A 1 106 ? -10.616 -5.040 47.422 1.00 83.31 106 ASP A CA 1
ATOM 878 C C . ASP A 1 106 ? -9.986 -6.041 46.438 1.00 83.31 106 ASP A C 1
ATOM 880 O O . ASP A 1 106 ? -9.123 -5.691 45.632 1.00 83.31 106 ASP A O 1
ATOM 884 N N . ASP A 1 107 ? -10.453 -7.290 46.440 1.00 76.69 107 ASP A N 1
ATOM 885 C CA . ASP A 1 107 ? -9.992 -8.310 45.498 1.00 76.69 107 ASP A CA 1
ATOM 886 C C . ASP A 1 107 ? -10.421 -8.012 44.060 1.00 76.69 107 ASP A C 1
ATOM 888 O O . ASP A 1 107 ? -9.653 -8.255 43.130 1.00 76.69 107 ASP A O 1
ATOM 892 N N . ARG A 1 108 ? -11.622 -7.453 43.853 1.00 75.69 108 ARG A N 1
ATOM 893 C CA . ARG A 1 108 ? -12.075 -7.017 42.525 1.00 75.69 108 ARG A CA 1
ATOM 894 C C . ARG A 1 108 ? -11.182 -5.908 41.980 1.00 75.69 108 ARG A C 1
ATOM 896 O O . ARG A 1 108 ? -10.846 -5.938 40.799 1.00 75.69 108 ARG A O 1
ATOM 903 N N . GLU A 1 109 ? -10.804 -4.939 42.808 1.00 82.12 109 GLU A N 1
ATOM 904 C CA . GLU A 1 109 ? -9.884 -3.874 42.401 1.00 82.12 109 GLU A CA 1
ATOM 905 C C . GLU A 1 109 ? -8.497 -4.427 42.064 1.00 82.12 109 GLU A C 1
ATOM 907 O O . GLU A 1 109 ? -7.939 -4.069 41.026 1.00 82.12 109 GLU A O 1
ATOM 912 N N . LYS A 1 110 ? -7.982 -5.372 42.861 1.00 85.69 110 LYS A N 1
ATOM 913 C CA . LYS A 1 110 ? -6.712 -6.059 42.577 1.00 85.69 110 LYS A CA 1
ATOM 914 C C . LYS A 1 110 ? -6.753 -6.870 41.282 1.00 85.69 110 LYS A C 1
ATOM 916 O O . LYS A 1 110 ? -5.829 -6.778 40.479 1.00 85.69 110 LYS A O 1
ATOM 921 N N . GLU A 1 111 ? -7.811 -7.646 41.049 1.00 77.81 111 GLU A N 1
ATOM 922 C CA . GLU A 1 111 ? -7.960 -8.436 39.819 1.00 77.81 111 GLU A CA 1
ATOM 923 C C . GLU A 1 111 ? -8.129 -7.534 38.584 1.00 77.81 111 GLU A C 1
ATOM 925 O O . GLU A 1 111 ? -7.578 -7.843 37.529 1.00 77.81 111 GLU A O 1
ATOM 930 N N . LEU A 1 112 ? -8.817 -6.391 38.709 1.00 75.81 112 LEU A N 1
ATOM 931 C CA . LEU A 1 112 ? -8.910 -5.390 37.639 1.00 75.81 112 LEU A CA 1
ATOM 932 C C . LEU A 1 112 ? -7.572 -4.694 37.363 1.00 75.81 112 LEU A C 1
ATOM 934 O O . LEU A 1 112 ? -7.260 -4.433 36.203 1.00 75.81 112 LEU A O 1
ATOM 938 N N . ALA A 1 113 ? -6.783 -4.393 38.396 1.00 82.31 113 ALA A N 1
ATOM 939 C CA . ALA A 1 113 ? -5.446 -3.829 38.230 1.00 82.31 113 ALA A CA 1
ATOM 940 C C . ALA A 1 113 ? -4.511 -4.824 37.525 1.00 82.31 113 ALA A C 1
ATOM 942 O O . ALA A 1 113 ? -3.897 -4.474 36.520 1.00 82.31 113 ALA A O 1
ATOM 943 N N . ALA A 1 114 ? -4.502 -6.087 37.963 1.00 82.12 114 ALA A N 1
ATOM 944 C CA . ALA A 1 114 ? -3.726 -7.151 37.326 1.00 82.12 114 ALA A CA 1
ATOM 945 C C . ALA A 1 114 ? -4.170 -7.423 35.876 1.00 82.12 114 ALA A C 1
ATOM 947 O O . ALA A 1 114 ? -3.351 -7.764 35.026 1.00 82.12 114 ALA A O 1
ATOM 948 N N . LEU A 1 115 ? -5.466 -7.274 35.574 1.00 75.81 115 LEU A N 1
ATOM 949 C CA . LEU A 1 115 ? -5.978 -7.351 34.206 1.00 75.81 115 LEU A CA 1
ATOM 950 C C . LEU A 1 115 ? -5.414 -6.223 33.331 1.00 75.81 115 LEU A C 1
ATOM 952 O O . LEU A 1 115 ? -5.003 -6.477 32.203 1.00 75.81 115 LEU A O 1
ATOM 956 N N . ARG A 1 116 ? -5.408 -4.984 33.838 1.00 78.06 116 ARG A N 1
ATOM 957 C CA . ARG A 1 116 ? -4.878 -3.824 33.105 1.00 78.06 116 ARG A CA 1
ATOM 958 C C . ARG A 1 116 ? -3.399 -4.000 32.786 1.00 78.06 116 ARG A C 1
ATOM 960 O O . ARG A 1 116 ? -3.026 -3.840 31.634 1.00 78.06 116 ARG A O 1
ATOM 967 N N . GLU A 1 117 ? -2.612 -4.414 33.772 1.00 87.50 117 GLU A N 1
ATOM 968 C CA . GLU A 1 117 ? -1.176 -4.661 33.609 1.00 87.50 117 GLU A CA 1
ATOM 969 C C . GLU A 1 117 ? -0.902 -5.736 32.543 1.00 87.50 117 GLU A C 1
ATOM 971 O O . GLU A 1 117 ? -0.126 -5.514 31.618 1.00 87.50 117 GLU A O 1
ATOM 976 N N . ARG A 1 118 ? -1.632 -6.862 32.573 1.00 79.00 118 ARG A N 1
ATOM 977 C CA . ARG A 1 118 ? -1.502 -7.904 31.536 1.00 79.00 118 ARG A CA 1
ATOM 978 C C . ARG A 1 118 ? -1.889 -7.418 30.145 1.00 79.00 118 ARG A C 1
ATOM 980 O O . ARG A 1 118 ? -1.238 -7.793 29.175 1.00 79.00 118 ARG A O 1
ATOM 987 N N . LEU A 1 119 ? -2.950 -6.617 30.030 1.00 73.69 119 LEU A N 1
ATOM 988 C CA . LEU A 1 119 ? -3.355 -6.044 28.746 1.00 73.69 119 LEU A CA 1
ATOM 989 C C . LEU A 1 119 ? -2.298 -5.077 28.208 1.00 73.69 119 LEU A C 1
ATOM 991 O O . LEU A 1 119 ? -2.039 -5.077 27.006 1.00 73.69 119 LEU A O 1
ATOM 995 N N . GLU A 1 120 ? -1.680 -4.273 29.071 1.00 78.06 120 GLU A N 1
ATOM 996 C CA . GLU A 1 120 ? -0.587 -3.373 28.692 1.00 78.06 120 GLU A CA 1
ATOM 997 C C . GLU A 1 120 ? 0.639 -4.156 28.203 1.00 78.06 120 GLU A C 1
ATOM 999 O O . GLU A 1 120 ? 1.167 -3.852 27.130 1.00 78.06 120 GLU A O 1
ATOM 1004 N N . ASP A 1 121 ? 1.032 -5.215 28.914 1.00 85.94 121 ASP A N 1
ATOM 1005 C CA . ASP A 1 121 ? 2.153 -6.076 28.526 1.00 85.94 121 ASP A CA 1
ATOM 1006 C C . ASP A 1 121 ? 1.900 -6.822 27.210 1.00 85.94 121 ASP A C 1
ATOM 1008 O O . ASP A 1 121 ? 2.763 -6.829 26.327 1.00 85.94 121 ASP A O 1
ATOM 1012 N N . GLU A 1 122 ? 0.713 -7.411 27.031 1.00 75.88 122 GLU A N 1
ATOM 1013 C CA . GLU A 1 122 ? 0.330 -8.069 25.775 1.00 75.88 122 GLU A CA 1
ATOM 1014 C C . GLU A 1 122 ? 0.313 -7.075 24.605 1.00 75.88 122 GLU A C 1
ATOM 1016 O O . GLU A 1 122 ? 0.818 -7.385 23.523 1.00 75.88 122 GLU A O 1
ATOM 1021 N N . THR A 1 123 ? -0.197 -5.856 24.825 1.00 74.19 123 THR A N 1
ATOM 1022 C CA . THR A 1 123 ? -0.190 -4.791 23.808 1.00 74.19 123 THR A CA 1
ATOM 1023 C C . THR A 1 123 ? 1.241 -4.416 23.432 1.00 74.19 123 THR A C 1
ATOM 1025 O O . THR A 1 123 ? 1.574 -4.315 22.250 1.00 74.19 123 THR A O 1
ATOM 1028 N N . ARG A 1 124 ? 2.119 -4.254 24.426 1.00 79.31 124 ARG A N 1
ATOM 1029 C CA . ARG A 1 124 ? 3.524 -3.902 24.210 1.00 79.31 124 ARG A CA 1
ATOM 1030 C C . ARG A 1 124 ? 4.276 -4.991 23.446 1.00 79.31 124 ARG A C 1
ATOM 1032 O O . ARG A 1 124 ? 5.020 -4.677 22.519 1.00 79.31 124 ARG A O 1
ATOM 1039 N N . GLN A 1 125 ? 4.078 -6.260 23.801 1.00 80.81 125 GLN A N 1
ATOM 1040 C CA . GLN A 1 125 ? 4.713 -7.385 23.109 1.00 80.81 125 GLN A CA 1
ATOM 1041 C C . GLN A 1 125 ? 4.217 -7.529 21.666 1.00 80.81 125 GLN A C 1
ATOM 1043 O O . GLN A 1 125 ? 5.026 -7.759 20.766 1.00 80.81 125 GLN A O 1
ATOM 1048 N N . ALA A 1 126 ? 2.915 -7.342 21.426 1.00 71.69 126 ALA A N 1
ATOM 1049 C CA . ALA A 1 126 ? 2.347 -7.381 20.081 1.00 71.69 126 ALA A CA 1
ATOM 1050 C C . ALA A 1 126 ? 2.921 -6.273 19.180 1.00 71.69 126 ALA A C 1
ATOM 1052 O O . ALA A 1 126 ? 3.285 -6.541 18.033 1.00 71.69 126 ALA A O 1
ATOM 1053 N N . LEU A 1 127 ? 3.075 -5.053 19.711 1.00 72.50 127 LEU A N 1
ATOM 1054 C CA . LEU A 1 127 ? 3.697 -3.938 18.989 1.00 72.50 127 LEU A CA 1
ATOM 1055 C C . LEU A 1 127 ? 5.173 -4.213 18.658 1.00 72.50 127 LEU A C 1
ATOM 1057 O O . LEU A 1 127 ? 5.588 -4.010 17.519 1.00 72.50 127 LEU A O 1
ATOM 1061 N N . LEU A 1 128 ? 5.952 -4.742 19.608 1.00 81.44 128 LEU A N 1
ATOM 1062 C CA . LEU A 1 128 ? 7.360 -5.097 19.375 1.00 81.44 128 LEU A CA 1
ATOM 1063 C C . LEU A 1 128 ? 7.519 -6.188 18.306 1.00 81.44 128 LEU A C 1
ATOM 1065 O O . LEU A 1 128 ? 8.392 -6.098 17.442 1.00 81.44 128 LEU A O 1
ATOM 1069 N N . ALA A 1 129 ? 6.664 -7.214 18.334 1.00 74.62 129 ALA A N 1
ATOM 1070 C CA . ALA A 1 129 ? 6.674 -8.268 17.323 1.00 74.62 129 ALA A CA 1
ATOM 1071 C C . ALA A 1 129 ? 6.352 -7.717 15.921 1.00 74.62 129 ALA A C 1
ATOM 1073 O O . ALA A 1 129 ? 6.982 -8.111 14.936 1.00 74.62 129 ALA A O 1
ATOM 1074 N N . GLN A 1 130 ? 5.414 -6.771 15.828 1.00 73.38 130 GLN A N 1
ATOM 1075 C CA . GLN A 1 130 ? 5.072 -6.096 14.577 1.00 73.38 130 GLN A CA 1
ATOM 1076 C C . GLN A 1 130 ? 6.231 -5.236 14.058 1.00 73.38 130 GLN A C 1
ATOM 1078 O O . GLN A 1 130 ? 6.541 -5.273 12.865 1.00 73.38 130 GLN A O 1
ATOM 1083 N N . GLU A 1 131 ? 6.890 -4.486 14.940 1.00 70.88 131 GLU A N 1
ATOM 1084 C CA . GLU A 1 131 ? 8.043 -3.658 14.589 1.00 70.88 131 GLU A CA 1
ATOM 1085 C C . GLU A 1 131 ? 9.197 -4.506 14.034 1.00 70.88 131 GLU A C 1
ATOM 1087 O O . GLU A 1 131 ? 9.795 -4.149 13.015 1.00 70.88 131 GLU A O 1
ATOM 1092 N N . ALA A 1 132 ? 9.455 -5.680 14.621 1.00 75.19 132 ALA A N 1
ATOM 1093 C CA . ALA A 1 132 ? 10.455 -6.623 14.123 1.00 75.19 132 ALA A CA 1
ATOM 1094 C C . ALA A 1 132 ? 10.118 -7.157 12.717 1.00 75.19 132 ALA A C 1
ATOM 1096 O O . ALA A 1 132 ? 10.988 -7.193 11.844 1.00 75.19 132 ALA A O 1
ATOM 1097 N N . GLN A 1 133 ? 8.854 -7.524 12.469 1.00 68.50 133 GLN A N 1
ATOM 1098 C CA . GLN A 1 133 ? 8.403 -7.991 11.151 1.00 68.50 133 GLN A CA 1
ATOM 1099 C C . GLN A 1 133 ? 8.537 -6.903 10.079 1.00 68.50 133 GLN A C 1
ATOM 1101 O O . GLN A 1 133 ? 9.062 -7.160 8.993 1.00 68.50 133 GLN A O 1
ATOM 1106 N N . ILE A 1 134 ? 8.118 -5.673 10.392 1.00 67.19 134 ILE A N 1
ATOM 1107 C CA . ILE A 1 134 ? 8.244 -4.528 9.481 1.00 67.19 134 ILE A CA 1
ATOM 1108 C C . ILE A 1 134 ? 9.718 -4.222 9.209 1.00 67.19 134 ILE A C 1
ATOM 1110 O O . ILE A 1 134 ? 10.101 -4.029 8.057 1.00 67.19 134 ILE A O 1
ATOM 1114 N N . SER A 1 135 ? 10.562 -4.250 10.240 1.00 70.56 135 SER A N 1
ATOM 1115 C CA . SER A 1 135 ? 12.007 -4.033 10.105 1.00 70.56 135 SER A CA 1
ATOM 1116 C C . SER A 1 135 ? 12.664 -5.081 9.203 1.00 70.56 135 SER A C 1
ATOM 1118 O O . SER A 1 135 ? 13.490 -4.746 8.352 1.00 70.56 135 SER A O 1
ATOM 1120 N N . GLN A 1 136 ? 12.263 -6.349 9.320 1.00 69.12 136 GLN A N 1
ATOM 1121 C CA . GLN A 1 136 ? 12.758 -7.420 8.456 1.00 69.12 136 GLN A CA 1
ATOM 1122 C C . GLN A 1 136 ? 12.330 -7.222 6.996 1.00 69.12 136 GLN A C 1
ATOM 1124 O O . GLN A 1 136 ? 13.145 -7.389 6.083 1.00 69.12 136 GLN A O 1
ATOM 1129 N N . LEU A 1 137 ? 11.072 -6.838 6.766 1.00 65.12 137 LEU A N 1
ATOM 1130 C CA . LEU A 1 137 ? 10.557 -6.535 5.433 1.00 65.12 137 LEU A CA 1
ATOM 1131 C C . LEU A 1 137 ? 11.293 -5.343 4.804 1.00 65.12 137 LEU A C 1
ATOM 1133 O O . LEU A 1 137 ? 11.687 -5.414 3.638 1.00 65.12 137 LEU A O 1
ATOM 1137 N N . ILE A 1 138 ? 11.527 -4.277 5.578 1.00 63.69 138 ILE A N 1
ATOM 1138 C CA . ILE A 1 138 ? 12.329 -3.120 5.160 1.00 63.69 138 ILE A CA 1
ATOM 1139 C C . ILE A 1 138 ? 13.717 -3.591 4.718 1.00 63.69 138 ILE A C 1
ATOM 1141 O O . ILE A 1 138 ? 14.108 -3.316 3.584 1.00 63.69 138 ILE A O 1
ATOM 1145 N N . GLY A 1 139 ? 14.412 -4.384 5.539 1.00 59.88 139 GLY A N 1
ATOM 1146 C CA . GLY A 1 139 ? 15.734 -4.915 5.195 1.00 59.88 139 GLY A CA 1
ATOM 1147 C C . GLY A 1 139 ? 15.738 -5.741 3.901 1.00 59.88 139 GLY A C 1
ATOM 1148 O O . GLY A 1 139 ? 16.599 -5.555 3.039 1.00 59.88 139 GLY A O 1
ATOM 1149 N N . GLN A 1 140 ? 14.746 -6.614 3.696 1.00 64.75 140 GLN A N 1
ATOM 1150 C CA . GLN A 1 140 ? 14.617 -7.385 2.450 1.00 64.75 140 GLN A CA 1
ATOM 1151 C C . GLN A 1 140 ? 14.366 -6.490 1.228 1.00 64.75 140 GLN A C 1
ATOM 1153 O O . GLN A 1 140 ? 14.928 -6.723 0.149 1.00 64.75 140 GLN A O 1
ATOM 1158 N N . LEU A 1 141 ? 13.529 -5.462 1.380 1.00 62.56 141 LEU A N 1
ATOM 1159 C CA . LEU A 1 141 ? 13.222 -4.511 0.316 1.00 62.56 141 LEU A CA 1
ATOM 1160 C C . LEU A 1 141 ? 14.441 -3.658 -0.041 1.00 62.56 141 LEU A C 1
ATOM 1162 O O . LEU A 1 141 ? 14.718 -3.495 -1.230 1.00 62.56 141 LEU A O 1
ATOM 1166 N N . GLU A 1 142 ? 15.194 -3.178 0.947 1.00 64.44 142 GLU A N 1
ATOM 1167 C CA . GLU A 1 142 ? 16.429 -2.414 0.751 1.00 64.44 142 GLU A CA 1
ATOM 1168 C C . GLU A 1 142 ? 17.499 -3.237 0.026 1.00 64.44 142 GLU A C 1
ATOM 1170 O O . GLU A 1 142 ? 18.062 -2.779 -0.972 1.00 64.44 142 GLU A O 1
ATOM 1175 N N . VAL A 1 143 ? 17.715 -4.493 0.434 1.00 65.12 143 VAL A N 1
ATOM 1176 C CA . VAL A 1 143 ? 18.638 -5.411 -0.257 1.00 65.12 143 VAL A CA 1
ATOM 1177 C C . VAL A 1 143 ? 18.177 -5.670 -1.697 1.00 65.12 143 VAL A C 1
ATOM 1179 O O . VAL A 1 143 ? 18.979 -5.631 -2.637 1.00 65.12 143 VAL A O 1
ATOM 1182 N N . GLY A 1 144 ? 16.874 -5.879 -1.912 1.00 56.78 144 GLY A N 1
ATOM 1183 C CA . GLY A 1 144 ? 16.294 -6.049 -3.246 1.00 56.78 144 GLY A CA 1
ATOM 1184 C C . GLY A 1 144 ? 16.445 -4.809 -4.136 1.00 56.78 144 GLY A C 1
ATOM 1185 O O . GLY A 1 144 ? 16.753 -4.933 -5.326 1.00 56.78 144 GLY A O 1
ATOM 1186 N N . GLN A 1 145 ? 16.268 -3.610 -3.573 1.00 61.50 145 GLN A N 1
ATOM 1187 C CA . GLN A 1 145 ? 16.502 -2.339 -4.262 1.00 61.50 145 GLN A CA 1
ATOM 1188 C C . GLN A 1 145 ? 17.979 -2.162 -4.622 1.00 61.50 145 GLN A C 1
ATOM 1190 O O . GLN A 1 145 ? 18.286 -1.858 -5.777 1.00 61.50 145 GLN A O 1
ATOM 1195 N N . ALA A 1 146 ? 18.893 -2.402 -3.679 1.00 57.97 146 ALA A N 1
ATOM 1196 C CA . ALA A 1 146 ? 20.331 -2.310 -3.906 1.00 57.97 146 ALA A CA 1
ATOM 1197 C C . ALA A 1 146 ? 20.782 -3.255 -5.030 1.00 57.97 146 ALA A C 1
ATOM 1199 O O . ALA A 1 146 ? 21.524 -2.847 -5.927 1.00 57.97 146 ALA A O 1
ATOM 1200 N N . ARG A 1 147 ? 20.261 -4.490 -5.051 1.00 55.88 147 ARG A N 1
ATOM 1201 C CA . ARG A 1 147 ? 20.534 -5.466 -6.115 1.00 55.88 147 ARG A CA 1
ATOM 1202 C C . ARG A 1 147 ? 20.041 -4.989 -7.483 1.00 55.88 147 ARG A C 1
ATOM 1204 O O . ARG A 1 147 ? 20.804 -5.047 -8.445 1.00 55.88 147 ARG A O 1
ATOM 1211 N N . ARG A 1 148 ? 18.799 -4.497 -7.585 1.00 56.06 148 ARG A N 1
ATOM 1212 C CA . ARG A 1 148 ? 18.243 -3.963 -8.847 1.00 56.06 148 ARG A CA 1
ATOM 1213 C C . ARG A 1 148 ? 19.028 -2.752 -9.344 1.00 56.06 148 ARG A C 1
ATOM 1215 O O . ARG A 1 148 ? 19.402 -2.714 -10.511 1.00 56.06 148 ARG A O 1
ATOM 1222 N N . LYS A 1 149 ? 19.344 -1.811 -8.451 1.00 62.31 149 LYS A N 1
ATOM 1223 C CA . LYS A 1 149 ? 20.163 -0.635 -8.767 1.00 62.31 149 LYS A CA 1
ATOM 1224 C C . LYS A 1 149 ? 21.548 -1.038 -9.280 1.00 62.31 149 LYS A C 1
ATOM 1226 O O . LYS A 1 149 ? 22.011 -0.465 -10.256 1.00 62.31 149 LYS A O 1
ATOM 1231 N N . ASN A 1 150 ? 22.181 -2.043 -8.674 1.00 62.12 150 ASN A N 1
ATOM 1232 C CA . ASN A 1 150 ? 23.482 -2.548 -9.117 1.00 62.12 150 ASN A CA 1
ATOM 1233 C C . ASN A 1 150 ? 23.411 -3.194 -10.514 1.00 62.12 150 ASN A C 1
ATOM 1235 O O . ASN A 1 150 ? 24.256 -2.908 -11.357 1.00 62.12 150 ASN A O 1
ATOM 1239 N N . ILE A 1 151 ? 22.387 -4.015 -10.782 1.00 60.16 151 ILE A N 1
ATOM 1240 C CA . ILE A 1 151 ? 22.170 -4.626 -12.106 1.00 60.16 151 ILE A CA 1
ATOM 1241 C C . ILE A 1 151 ? 21.972 -3.545 -13.175 1.00 60.16 151 ILE A C 1
ATOM 1243 O O . ILE A 1 151 ? 22.630 -3.603 -14.210 1.00 60.16 151 ILE A O 1
ATOM 1247 N N . LEU A 1 152 ? 21.130 -2.543 -12.906 1.00 58.97 152 LEU A N 1
ATOM 1248 C CA . LEU A 1 152 ? 20.885 -1.432 -13.830 1.00 58.97 152 LEU A CA 1
ATOM 1249 C C . LEU A 1 152 ? 22.152 -0.614 -14.077 1.00 58.97 152 LEU A C 1
ATOM 1251 O O . LEU A 1 152 ? 22.527 -0.402 -15.219 1.00 58.97 152 LEU A O 1
ATOM 1255 N N . GLN A 1 153 ? 22.889 -0.255 -13.024 1.00 67.75 153 GLN A N 1
ATOM 1256 C CA . GLN A 1 153 ? 24.163 0.453 -13.171 1.00 67.75 153 GLN A CA 1
ATOM 1257 C C . GLN A 1 153 ? 25.189 -0.337 -13.994 1.00 67.75 153 GLN A C 1
ATOM 1259 O O . GLN A 1 153 ? 25.981 0.264 -14.716 1.00 67.75 153 GLN A O 1
ATOM 1264 N N . LYS A 1 154 ? 25.205 -1.672 -13.892 1.00 68.56 154 LYS A N 1
ATOM 1265 C CA . LYS A 1 154 ? 26.052 -2.525 -14.739 1.00 68.56 154 LYS A CA 1
ATOM 1266 C C . LYS A 1 154 ? 25.579 -2.534 -16.194 1.00 68.56 154 LYS A C 1
ATOM 1268 O O . LYS A 1 154 ? 26.419 -2.508 -17.085 1.00 68.56 154 LYS A O 1
ATOM 1273 N N . GLN A 1 155 ? 24.268 -2.552 -16.433 1.00 55.84 155 GLN A N 1
ATOM 1274 C CA . GLN A 1 155 ? 23.695 -2.471 -17.779 1.00 55.84 155 GLN A CA 1
ATOM 1275 C C . GLN A 1 155 ? 23.963 -1.111 -18.435 1.00 55.84 155 GLN A C 1
ATOM 1277 O O . GLN A 1 155 ? 24.438 -1.091 -19.565 1.00 55.84 155 GLN A O 1
ATOM 1282 N N . ASP A 1 156 ? 23.761 -0.004 -17.717 1.00 66.38 156 ASP A N 1
ATOM 1283 C CA . ASP A 1 156 ? 24.040 1.350 -18.210 1.00 66.38 156 ASP A CA 1
ATOM 1284 C C . ASP A 1 156 ? 25.516 1.500 -18.580 1.00 66.38 156 ASP A C 1
ATOM 1286 O O . ASP A 1 156 ? 25.839 1.911 -19.690 1.00 66.38 156 ASP A O 1
ATOM 1290 N N . LYS A 1 157 ? 26.427 1.068 -17.695 1.00 70.44 157 LYS A N 1
ATOM 1291 C CA . LYS A 1 157 ? 27.868 1.059 -17.988 1.00 70.44 157 LYS A CA 1
ATOM 1292 C C . LYS A 1 157 ? 28.198 0.243 -19.235 1.00 70.44 157 LYS A C 1
ATOM 1294 O O . LYS A 1 157 ? 29.081 0.637 -19.988 1.00 70.44 157 LYS A O 1
ATOM 1299 N N . LEU A 1 158 ? 27.509 -0.878 -19.455 1.00 65.50 158 LEU A N 1
ATOM 1300 C CA . LEU A 1 158 ? 27.744 -1.749 -20.608 1.00 65.50 158 LEU A CA 1
ATOM 1301 C C . LEU A 1 158 ? 27.278 -1.116 -21.907 1.00 65.50 158 LEU A C 1
ATOM 1303 O O . LEU A 1 158 ? 27.981 -1.211 -22.908 1.00 65.50 158 LEU A O 1
ATOM 1307 N N . ILE A 1 159 ? 26.150 -0.416 -21.878 1.00 66.94 159 ILE A N 1
ATOM 1308 C CA . ILE A 1 159 ? 25.673 0.361 -23.019 1.00 66.94 159 ILE A CA 1
ATOM 1309 C C . ILE A 1 159 ? 26.639 1.514 -23.313 1.00 66.94 159 ILE A C 1
ATOM 1311 O O . ILE A 1 159 ? 27.088 1.636 -24.447 1.00 66.94 159 ILE A O 1
ATOM 1315 N N . THR A 1 160 ? 27.048 2.290 -22.305 1.00 69.25 160 THR A N 1
ATOM 1316 C CA . THR A 1 160 ? 27.985 3.413 -22.498 1.00 69.25 160 THR A CA 1
ATOM 1317 C C . THR A 1 160 ? 29.350 2.955 -23.018 1.00 69.25 160 THR A C 1
ATOM 1319 O O . THR A 1 160 ? 29.944 3.593 -23.884 1.00 69.25 160 THR A O 1
ATOM 1322 N N . GLU A 1 161 ? 29.865 1.829 -22.525 1.00 71.38 161 GLU A N 1
ATOM 1323 C CA . GLU A 1 161 ? 31.137 1.279 -22.999 1.00 71.38 161 GLU A CA 1
ATOM 1324 C C . GLU A 1 161 ? 31.026 0.754 -24.440 1.00 71.38 161 GLU A C 1
ATOM 1326 O O . GLU A 1 161 ? 31.929 0.966 -25.250 1.00 71.38 161 GLU A O 1
ATOM 1331 N N . LEU A 1 162 ? 29.893 0.140 -24.800 1.00 65.56 162 LEU A N 1
ATOM 1332 C CA . LEU A 1 162 ? 29.591 -0.239 -26.183 1.00 65.56 162 LEU A CA 1
ATOM 1333 C C . LEU A 1 162 ? 29.499 0.977 -27.108 1.00 65.56 162 LEU A C 1
ATOM 1335 O O . LEU A 1 162 ? 30.042 0.934 -28.211 1.00 65.56 162 LEU A O 1
ATOM 1339 N N . GLU A 1 163 ? 28.840 2.051 -26.670 1.00 65.69 163 GLU A N 1
ATOM 1340 C CA . GLU A 1 163 ? 28.760 3.325 -27.394 1.00 65.69 163 GLU A CA 1
ATOM 1341 C C . GLU A 1 163 ? 30.153 3.901 -27.642 1.00 65.69 163 GLU A C 1
ATOM 1343 O O . GLU A 1 163 ? 30.479 4.233 -28.780 1.00 65.69 163 GLU A O 1
ATOM 1348 N N . ASN A 1 164 ? 31.012 3.933 -26.619 1.00 69.56 164 ASN A N 1
ATOM 1349 C CA . ASN A 1 164 ? 32.386 4.418 -26.744 1.00 69.56 164 ASN A CA 1
ATOM 1350 C C . ASN A 1 164 ? 33.218 3.555 -27.701 1.00 69.56 164 ASN A C 1
ATOM 1352 O O . ASN A 1 164 ? 33.938 4.083 -28.549 1.00 69.56 164 ASN A O 1
ATOM 1356 N N . GLN A 1 165 ? 33.117 2.227 -27.609 1.00 69.69 165 GLN A N 1
ATOM 1357 C CA . GLN A 1 165 ? 33.862 1.318 -28.485 1.00 69.69 165 GLN A CA 1
ATOM 1358 C C . GLN A 1 165 ? 33.387 1.395 -29.938 1.00 69.69 165 GLN A C 1
ATOM 1360 O O . GLN A 1 165 ? 34.209 1.352 -30.855 1.00 69.69 165 GLN A O 1
ATOM 1365 N N . LEU A 1 166 ? 32.081 1.542 -30.164 1.00 63.56 166 LEU A N 1
ATOM 1366 C CA . LEU A 1 166 ? 31.530 1.732 -31.502 1.00 63.56 166 LEU A CA 1
ATOM 1367 C C . LEU A 1 166 ? 31.879 3.115 -32.055 1.00 63.56 166 LEU A C 1
ATOM 1369 O O . LEU A 1 166 ? 32.340 3.187 -33.189 1.00 63.56 166 LEU A O 1
ATOM 1373 N N . ALA A 1 167 ? 31.787 4.182 -31.261 1.00 64.94 167 ALA A N 1
ATOM 1374 C CA . ALA A 1 167 ? 32.218 5.522 -31.658 1.00 64.94 167 ALA A CA 1
ATOM 1375 C C . ALA A 1 167 ? 33.712 5.562 -32.015 1.00 64.94 167 ALA A C 1
ATOM 1377 O O . ALA A 1 167 ? 34.083 6.118 -33.046 1.00 64.94 167 ALA A O 1
ATOM 1378 N N . ASN A 1 168 ? 34.570 4.906 -31.228 1.00 68.44 168 ASN A N 1
ATOM 1379 C CA . ASN A 1 168 ? 36.002 4.804 -31.514 1.00 68.44 168 ASN A CA 1
ATOM 1380 C C . ASN A 1 168 ? 36.276 4.014 -32.802 1.00 68.44 168 ASN A C 1
ATOM 1382 O O . ASN A 1 168 ? 37.098 4.440 -33.613 1.00 68.44 168 ASN A O 1
ATOM 1386 N N . LYS A 1 169 ? 35.559 2.906 -33.040 1.00 66.31 169 LYS A N 1
ATOM 1387 C CA . LYS A 1 169 ? 35.669 2.136 -34.291 1.00 66.31 169 LYS A CA 1
ATOM 1388 C C . LYS A 1 169 ? 35.172 2.928 -35.503 1.00 66.31 169 LYS A C 1
ATOM 1390 O O . LYS A 1 169 ? 35.825 2.899 -36.543 1.00 66.31 169 LYS A O 1
ATOM 1395 N N . VAL A 1 170 ? 34.070 3.664 -35.372 1.00 62.25 170 VAL A N 1
ATOM 1396 C CA . VAL A 1 170 ? 33.553 4.558 -36.420 1.00 62.25 170 VAL A CA 1
ATOM 1397 C C . VAL A 1 170 ? 34.572 5.658 -36.719 1.00 62.25 170 VAL A C 1
ATOM 1399 O O . VAL A 1 170 ? 34.963 5.806 -37.871 1.00 62.25 170 VAL A O 1
ATOM 1402 N N . ASN A 1 171 ? 35.084 6.345 -35.691 1.00 60.16 171 ASN A N 1
ATOM 1403 C CA . ASN A 1 171 ? 36.078 7.414 -35.822 1.00 60.16 171 ASN A CA 1
ATOM 1404 C C . ASN A 1 171 ? 37.404 6.928 -36.426 1.00 60.16 171 ASN A C 1
ATOM 1406 O O . ASN A 1 171 ? 37.993 7.627 -37.244 1.00 60.16 171 ASN A O 1
ATOM 1410 N N . SER A 1 172 ? 37.846 5.709 -36.098 1.00 60.03 172 SER A N 1
ATOM 1411 C CA . SER A 1 172 ? 39.051 5.112 -36.693 1.00 60.03 172 SER A CA 1
ATOM 1412 C C . SER A 1 172 ? 38.920 4.818 -38.195 1.00 60.03 172 SER A C 1
ATOM 1414 O O . SER A 1 172 ? 39.927 4.769 -38.892 1.00 60.03 172 SER A O 1
ATOM 1416 N N . LYS A 1 173 ? 37.688 4.682 -38.708 1.00 56.84 173 LYS A N 1
ATOM 1417 C CA . LYS A 1 173 ? 37.384 4.444 -40.131 1.00 56.84 173 LYS A CA 1
ATOM 1418 C C . LYS A 1 173 ? 36.984 5.715 -40.899 1.00 56.84 173 LYS A C 1
ATOM 1420 O O . LYS A 1 173 ? 36.693 5.643 -42.091 1.00 56.84 173 LYS A O 1
ATOM 1425 N N . VAL A 1 174 ? 36.995 6.891 -40.256 1.00 51.56 174 VAL A N 1
ATOM 1426 C CA . VAL A 1 174 ? 36.630 8.185 -40.880 1.00 51.56 174 VAL A CA 1
ATOM 1427 C C . VAL A 1 174 ? 37.571 8.568 -42.030 1.00 51.56 174 VAL A C 1
ATOM 1429 O O . VAL A 1 174 ? 37.141 9.248 -42.958 1.00 51.56 174 VAL A O 1
ATOM 1432 N N . GLY A 1 175 ? 38.814 8.072 -42.032 1.00 48.50 175 GLY A N 1
ATOM 1433 C CA . GLY A 1 175 ? 39.770 8.286 -43.126 1.00 48.50 175 GLY A CA 1
ATOM 1434 C C . GLY A 1 175 ? 39.425 7.575 -44.443 1.00 48.50 175 GLY A C 1
ATOM 1435 O O . GLY A 1 175 ? 39.924 7.982 -45.486 1.00 48.50 175 GLY A O 1
ATOM 1436 N N . GLU A 1 176 ? 38.557 6.555 -44.425 1.00 52.31 176 GLU A N 1
ATOM 1437 C CA . GLU A 1 176 ? 38.250 5.719 -45.599 1.00 52.31 176 GLU A CA 1
ATOM 1438 C C . GLU A 1 176 ? 36.878 6.018 -46.234 1.00 52.31 176 GLU A C 1
ATOM 1440 O O . GLU A 1 176 ? 36.627 5.595 -47.361 1.00 52.31 176 GLU A O 1
ATOM 1445 N N . ASN A 1 177 ? 35.964 6.729 -45.549 1.00 51.06 177 ASN A N 1
ATOM 1446 C CA . ASN A 1 177 ? 34.605 6.949 -46.069 1.00 51.06 177 ASN A CA 1
ATOM 1447 C C . ASN A 1 177 ? 33.902 8.213 -45.502 1.00 51.06 177 ASN A C 1
ATOM 1449 O O . ASN A 1 177 ? 33.044 8.114 -44.618 1.00 51.06 177 ASN A O 1
ATOM 1453 N N . PRO A 1 178 ? 34.197 9.423 -46.020 1.00 53.41 178 PRO A N 1
ATOM 1454 C CA . PRO A 1 178 ? 33.648 10.687 -45.506 1.00 53.41 178 PRO A CA 1
ATOM 1455 C C . PRO A 1 178 ? 32.119 10.806 -45.643 1.00 53.41 178 PRO A C 1
ATOM 1457 O O . PRO A 1 178 ? 31.478 11.448 -44.812 1.00 53.41 178 PRO A O 1
ATOM 1460 N N . LYS A 1 179 ? 31.510 10.121 -46.625 1.00 53.94 179 LYS A N 1
ATOM 1461 C CA . LYS A 1 179 ? 30.044 10.048 -46.788 1.00 53.94 179 LYS A CA 1
ATOM 1462 C C . LYS A 1 179 ? 29.346 9.297 -45.646 1.00 53.94 179 LYS A C 1
ATOM 1464 O O . LYS A 1 179 ? 28.196 9.587 -45.350 1.00 53.94 179 LYS A O 1
ATOM 1469 N N . GLY A 1 180 ? 30.032 8.358 -44.985 1.00 55.06 180 GLY A N 1
ATOM 1470 C CA . GLY A 1 180 ? 29.480 7.606 -43.852 1.00 55.06 180 GLY A CA 1
ATOM 1471 C C . GLY A 1 180 ? 29.300 8.465 -42.596 1.00 55.06 180 GLY A C 1
ATOM 1472 O O . GLY A 1 180 ? 28.358 8.259 -41.828 1.00 55.06 180 GLY A O 1
ATOM 1473 N N . TYR A 1 181 ? 30.161 9.467 -42.400 1.00 55.62 181 TYR A N 1
ATOM 1474 C CA . TYR A 1 181 ? 30.165 10.327 -41.213 1.00 55.62 181 TYR A CA 1
ATOM 1475 C C . TYR A 1 181 ? 29.017 11.351 -41.217 1.00 55.62 181 TYR A C 1
ATOM 1477 O O . TYR A 1 181 ? 28.337 11.520 -40.200 1.00 55.62 181 TYR A O 1
ATOM 1485 N N . THR A 1 182 ? 28.729 11.970 -42.368 1.00 60.69 182 THR A N 1
ATOM 1486 C CA . THR A 1 182 ? 27.566 12.862 -42.538 1.00 60.69 182 THR A CA 1
ATOM 1487 C C . THR A 1 182 ? 26.257 12.102 -42.327 1.00 60.69 182 THR A C 1
ATOM 1489 O O . THR A 1 182 ? 25.459 12.505 -41.483 1.00 60.69 182 THR A O 1
ATOM 1492 N N . THR A 1 183 ? 26.103 10.920 -42.938 1.00 63.16 183 THR A N 1
ATOM 1493 C CA . THR A 1 183 ? 24.928 10.058 -42.710 1.00 63.16 183 THR A CA 1
ATOM 1494 C C . THR A 1 183 ? 24.798 9.573 -41.264 1.00 63.16 183 THR A C 1
ATOM 1496 O O . THR A 1 183 ? 23.689 9.385 -40.781 1.00 63.16 183 THR A O 1
ATOM 1499 N N . THR A 1 184 ? 25.904 9.381 -40.536 1.00 65.00 184 THR A N 1
ATOM 1500 C CA . THR A 1 184 ? 25.864 8.985 -39.113 1.00 65.00 184 THR A CA 1
ATOM 1501 C C . THR A 1 184 ? 25.435 10.152 -38.217 1.00 65.00 184 THR A C 1
ATOM 1503 O O . THR A 1 184 ? 24.725 9.950 -37.235 1.00 65.00 184 THR A O 1
ATOM 1506 N N . THR A 1 185 ? 25.806 11.381 -38.581 1.00 66.25 185 THR A N 1
ATOM 1507 C CA . THR A 1 185 ? 25.409 12.602 -37.862 1.00 66.25 185 THR A CA 1
ATOM 1508 C C . THR A 1 185 ? 23.924 12.916 -38.083 1.00 66.25 185 THR A C 1
ATOM 1510 O O . THR A 1 185 ? 23.210 13.250 -37.137 1.00 66.25 185 THR A O 1
ATOM 1513 N N . GLU A 1 186 ? 23.429 12.730 -39.308 1.00 72.12 186 GLU A N 1
ATOM 1514 C CA . GLU A 1 186 ? 21.999 12.807 -39.638 1.00 72.12 186 GLU A CA 1
ATOM 1515 C C . GLU A 1 186 ? 21.192 11.721 -38.909 1.00 72.12 186 GLU A C 1
ATOM 1517 O O . GLU A 1 186 ? 20.126 11.995 -38.356 1.00 72.12 186 GLU A O 1
ATOM 1522 N N . LEU A 1 187 ? 21.728 10.498 -38.828 1.00 68.50 187 LEU A N 1
ATOM 1523 C CA . LEU A 1 187 ? 21.123 9.399 -38.076 1.00 68.50 187 LEU A CA 1
ATOM 1524 C C . LEU A 1 187 ? 21.040 9.708 -36.573 1.00 68.50 187 LEU A C 1
ATOM 1526 O O . LEU A 1 187 ? 20.023 9.426 -35.945 1.00 68.50 187 LEU A O 1
ATOM 1530 N N . MET A 1 188 ? 22.084 10.323 -36.007 1.00 71.44 188 MET A N 1
ATOM 1531 C CA . MET A 1 188 ? 22.089 10.812 -34.626 1.00 71.44 188 MET A CA 1
ATOM 1532 C C . MET A 1 188 ? 20.992 11.848 -34.394 1.00 71.44 188 MET A C 1
ATOM 1534 O O . MET A 1 188 ? 20.214 11.699 -33.456 1.00 71.44 188 MET A O 1
ATOM 1538 N N . GLN A 1 189 ? 20.886 12.870 -35.248 1.00 73.75 189 GLN A N 1
ATOM 1539 C CA . GLN A 1 189 ? 19.825 13.879 -35.130 1.00 73.75 189 GLN A CA 1
ATOM 1540 C C . GLN A 1 189 ? 18.427 13.263 -35.237 1.00 73.75 189 GLN A C 1
ATOM 1542 O O . GLN A 1 189 ? 17.543 13.609 -34.452 1.00 73.75 189 GLN A O 1
ATOM 1547 N N . LYS A 1 190 ? 18.236 12.315 -36.161 1.00 74.38 190 LYS A N 1
ATOM 1548 C CA . LYS A 1 190 ? 16.972 11.591 -36.310 1.00 74.38 190 LYS A CA 1
ATOM 1549 C C . LYS A 1 190 ? 16.633 10.777 -35.061 1.00 74.38 190 LYS A C 1
ATOM 1551 O O . LYS A 1 190 ? 15.489 10.818 -34.622 1.00 74.38 190 LYS A O 1
ATOM 1556 N N . HIS A 1 191 ? 17.613 10.096 -34.469 1.00 72.44 191 HIS A N 1
ATOM 1557 C CA . HIS A 1 191 ? 17.421 9.332 -33.239 1.00 72.44 191 HIS A CA 1
ATOM 1558 C C . HIS A 1 191 ? 17.058 10.230 -32.050 1.00 72.44 191 HIS A C 1
ATOM 1560 O O . HIS A 1 191 ? 16.115 9.923 -31.330 1.00 72.44 191 HIS A O 1
ATOM 1566 N N . TYR A 1 192 ? 17.720 11.380 -31.880 1.00 72.38 192 TYR A N 1
ATOM 1567 C CA . TYR A 1 192 ? 17.338 12.335 -30.831 1.00 72.38 192 TYR A CA 1
ATOM 1568 C C . TYR A 1 192 ? 15.894 12.825 -30.998 1.00 72.38 192 TYR A C 1
ATOM 1570 O O . TYR A 1 192 ? 15.136 12.824 -30.033 1.00 72.38 192 TYR A O 1
ATOM 1578 N N . GLY A 1 193 ? 15.477 13.148 -32.228 1.00 76.75 193 GLY A N 1
ATOM 1579 C CA . GLY A 1 193 ? 14.088 13.523 -32.503 1.00 76.75 193 GLY A CA 1
ATOM 1580 C C . GLY A 1 193 ? 13.084 12.392 -32.242 1.00 76.75 193 GLY A C 1
ATOM 1581 O O . GLY A 1 193 ? 11.975 12.646 -31.778 1.00 76.75 193 GLY A O 1
ATOM 1582 N N . GLN A 1 194 ? 13.457 11.137 -32.507 1.00 74.75 194 GLN A N 1
ATOM 1583 C CA . GLN A 1 194 ? 12.612 9.973 -32.218 1.00 74.75 194 GLN A CA 1
ATOM 1584 C C . GLN A 1 194 ? 12.457 9.738 -30.707 1.00 74.75 194 GLN A C 1
ATOM 1586 O O . GLN A 1 194 ? 11.327 9.572 -30.250 1.00 74.75 194 GLN A O 1
ATOM 1591 N N . VAL A 1 195 ? 13.537 9.859 -29.929 1.00 73.69 195 VAL A N 1
ATOM 1592 C CA . VAL A 1 195 ? 13.506 9.772 -28.458 1.00 73.69 195 VAL A CA 1
ATOM 1593 C C . VAL A 1 195 ? 12.662 10.893 -27.842 1.00 73.69 195 VAL A C 1
ATOM 1595 O O . VAL A 1 195 ? 11.891 10.649 -26.906 1.00 73.69 195 VAL A O 1
ATOM 1598 N N . ASP A 1 196 ? 12.761 12.115 -28.367 1.00 74.44 196 ASP A N 1
ATOM 1599 C CA . ASP A 1 196 ? 11.953 13.248 -27.904 1.00 74.44 196 ASP A CA 1
ATOM 1600 C C . ASP A 1 196 ? 10.460 13.024 -28.196 1.00 74.44 196 ASP A C 1
ATOM 1602 O O . ASP A 1 196 ? 9.617 13.192 -27.310 1.00 74.44 196 ASP A O 1
ATOM 1606 N N . ASN A 1 197 ? 10.128 12.548 -29.400 1.00 80.81 197 ASN A N 1
ATOM 1607 C CA . ASN A 1 197 ? 8.755 12.201 -29.778 1.00 80.81 197 ASN A CA 1
ATOM 1608 C C . ASN A 1 197 ? 8.191 11.043 -28.939 1.00 80.81 197 ASN A C 1
ATOM 1610 O O . ASN A 1 197 ? 7.030 11.087 -28.521 1.00 80.81 197 ASN A O 1
ATOM 1614 N N . LEU A 1 198 ? 9.005 10.022 -28.654 1.00 75.44 198 LEU A N 1
ATOM 1615 C CA . LEU A 1 198 ? 8.641 8.903 -27.786 1.00 75.44 198 LEU A CA 1
ATOM 1616 C C . LEU A 1 198 ? 8.315 9.406 -26.373 1.00 75.44 198 LEU A C 1
ATOM 1618 O O . LEU A 1 198 ? 7.278 9.065 -25.803 1.00 75.44 198 LEU A O 1
ATOM 1622 N N . THR A 1 199 ? 9.166 10.281 -25.836 1.00 72.94 199 THR A N 1
ATOM 1623 C CA . THR A 1 199 ? 8.984 10.880 -24.509 1.00 72.94 199 THR A CA 1
ATOM 1624 C C . THR A 1 199 ? 7.703 11.714 -24.445 1.00 72.94 199 THR A C 1
ATOM 1626 O O . THR A 1 199 ? 6.934 11.587 -23.490 1.00 72.94 199 THR A O 1
ATOM 1629 N N . ALA A 1 200 ? 7.430 12.523 -25.473 1.00 80.50 200 ALA A N 1
ATOM 1630 C CA . ALA A 1 200 ? 6.209 13.321 -25.563 1.00 80.50 200 ALA A CA 1
ATOM 1631 C C . ALA A 1 200 ? 4.943 12.447 -25.642 1.00 80.50 200 ALA A C 1
ATOM 1633 O O . ALA A 1 200 ? 3.959 12.710 -24.949 1.00 80.50 200 ALA A O 1
ATOM 1634 N N . THR A 1 201 ? 4.981 11.367 -26.428 1.00 80.69 201 THR A N 1
ATOM 1635 C CA . THR A 1 201 ? 3.849 10.436 -26.592 1.00 80.69 201 THR A CA 1
ATOM 1636 C C . THR A 1 201 ? 3.550 9.667 -25.301 1.00 80.69 201 THR A C 1
ATOM 1638 O O . THR A 1 201 ? 2.388 9.496 -24.920 1.00 80.69 201 THR A O 1
ATOM 1641 N N . LEU A 1 202 ? 4.591 9.244 -24.578 1.00 74.19 202 LEU A N 1
ATOM 1642 C CA . LEU A 1 202 ? 4.450 8.579 -23.280 1.00 74.19 202 LEU A CA 1
ATOM 1643 C C . LEU A 1 202 ? 3.888 9.525 -22.217 1.00 74.19 202 LEU A C 1
ATOM 1645 O O . LEU A 1 202 ? 3.005 9.136 -21.454 1.00 74.19 202 LEU A O 1
ATOM 1649 N N . GLN A 1 203 ? 4.341 10.780 -22.199 1.00 77.50 203 GLN A N 1
ATOM 1650 C CA . GLN A 1 203 ? 3.808 11.792 -21.290 1.00 77.50 203 GLN A CA 1
ATOM 1651 C C . GLN A 1 203 ? 2.320 12.060 -21.558 1.00 77.50 203 GLN A C 1
ATOM 1653 O O . GLN A 1 203 ? 1.521 12.083 -20.624 1.00 77.50 203 GLN A O 1
ATOM 1658 N N . GLN A 1 204 ? 1.921 12.167 -22.827 1.00 86.25 204 GLN A N 1
ATOM 1659 C CA . GLN A 1 204 ? 0.516 12.341 -23.193 1.00 86.25 204 GLN A CA 1
ATOM 1660 C C . GLN A 1 204 ? -0.343 11.128 -22.795 1.00 86.25 204 GLN A C 1
ATOM 1662 O O . GLN A 1 204 ? -1.466 11.282 -22.311 1.00 86.25 204 GLN A O 1
ATOM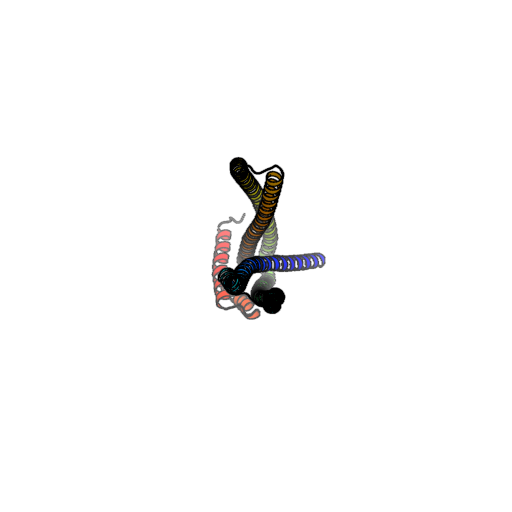 1667 N N . THR A 1 205 ? 0.178 9.913 -22.979 1.00 76.62 205 THR A N 1
ATOM 1668 C CA . THR A 1 205 ? -0.505 8.677 -22.565 1.00 76.62 205 THR A CA 1
ATOM 1669 C C . THR A 1 205 ? -0.684 8.627 -21.049 1.00 76.62 205 THR A C 1
ATOM 1671 O O . THR A 1 205 ? -1.774 8.303 -20.576 1.00 76.62 205 THR A O 1
ATOM 1674 N N . LYS A 1 206 ? 0.340 9.036 -20.289 1.00 75.50 206 LYS A N 1
ATOM 1675 C CA . LYS A 1 206 ? 0.273 9.152 -18.830 1.00 75.50 206 LYS A CA 1
ATOM 1676 C C . LYS A 1 206 ? -0.855 10.067 -18.379 1.00 75.50 206 LYS A C 1
ATOM 1678 O O . LYS A 1 206 ? -1.652 9.683 -17.532 1.00 75.50 206 LYS A O 1
ATOM 1683 N N . GLU A 1 207 ? -0.909 11.269 -18.940 1.00 80.94 207 GLU A N 1
ATOM 1684 C CA . GLU A 1 207 ? -1.891 12.284 -18.557 1.00 80.94 207 GLU A CA 1
ATOM 1685 C C . GLU A 1 207 ? -3.317 11.805 -18.842 1.00 80.94 207 GLU A C 1
ATOM 1687 O O . GLU A 1 207 ? -4.187 11.922 -17.982 1.00 80.94 207 GLU A O 1
ATOM 1692 N N . ARG A 1 208 ? -3.544 11.162 -19.995 1.00 88.56 208 ARG A N 1
ATOM 1693 C CA . ARG A 1 208 ? -4.844 10.553 -20.325 1.00 88.56 208 ARG A CA 1
ATOM 1694 C C . ARG A 1 208 ? -5.234 9.436 -19.357 1.00 88.56 208 ARG A C 1
ATOM 1696 O O . ARG A 1 208 ? -6.393 9.352 -18.959 1.00 88.56 208 ARG A O 1
ATOM 1703 N N . GLN A 1 209 ? -4.289 8.575 -18.979 1.00 72.25 209 GLN A N 1
ATOM 1704 C CA . GLN A 1 209 ? -4.544 7.491 -18.027 1.00 72.25 209 GLN A CA 1
ATOM 1705 C C . GLN A 1 209 ? -4.797 8.022 -16.607 1.00 72.25 209 GLN A C 1
ATOM 1707 O O . GLN A 1 209 ? -5.692 7.519 -15.931 1.00 72.25 209 GLN A O 1
ATOM 1712 N N . GLU A 1 210 ? -4.071 9.056 -16.167 1.00 75.06 210 GLU A N 1
ATOM 1713 C CA . GLU A 1 210 ? -4.307 9.718 -14.876 1.00 75.06 210 GLU A CA 1
ATOM 1714 C C . GLU A 1 210 ? -5.683 10.415 -14.838 1.00 75.06 210 GLU A C 1
ATOM 1716 O O . GLU A 1 210 ? -6.386 10.300 -13.834 1.00 75.06 210 GLU A O 1
ATOM 1721 N N . GLN A 1 211 ? -6.111 11.062 -15.928 1.00 86.88 211 GLN A N 1
ATOM 1722 C CA . GLN A 1 211 ? -7.448 11.667 -16.038 1.00 86.88 211 GLN A CA 1
ATOM 1723 C C . GLN A 1 211 ? -8.563 10.615 -15.983 1.00 86.88 211 GLN A C 1
ATOM 1725 O O . GLN A 1 211 ? -9.457 10.699 -15.142 1.00 86.88 211 GLN A O 1
ATOM 1730 N N . ALA A 1 212 ? -8.474 9.568 -16.809 1.00 85.50 212 ALA A N 1
ATOM 1731 C CA . ALA A 1 212 ? -9.464 8.489 -16.818 1.00 85.50 212 ALA A CA 1
ATOM 1732 C C . ALA A 1 212 ? -9.554 7.763 -15.460 1.00 85.50 212 ALA A C 1
ATOM 1734 O O . ALA A 1 212 ? -10.617 7.271 -15.072 1.00 85.50 212 ALA A O 1
ATOM 1735 N N . LEU A 1 213 ? -8.439 7.690 -14.725 1.00 77.31 213 LEU A N 1
ATOM 1736 C CA . LEU A 1 213 ? -8.409 7.153 -13.370 1.00 77.31 213 LEU A CA 1
ATOM 1737 C C . LEU A 1 213 ? -9.195 8.032 -12.391 1.00 77.31 213 LEU A C 1
ATOM 1739 O O . LEU A 1 213 ? -9.997 7.508 -11.616 1.00 77.31 213 LEU A O 1
ATOM 1743 N N . GLN A 1 214 ? -8.957 9.346 -12.415 1.00 79.50 214 GLN A N 1
ATOM 1744 C CA . GLN A 1 214 ? -9.656 10.297 -11.551 1.00 79.50 214 GLN A CA 1
ATOM 1745 C C . GLN A 1 214 ? -11.167 10.228 -11.775 1.00 79.50 214 GLN A C 1
ATOM 1747 O O . GLN A 1 214 ? -11.911 10.045 -10.814 1.00 79.50 214 GLN A O 1
ATOM 1752 N N . GLU A 1 215 ? -11.610 10.235 -13.033 1.00 88.81 215 GLU A N 1
ATOM 1753 C CA . GLU A 1 215 ? -13.030 10.126 -13.383 1.00 88.81 215 GLU A CA 1
ATOM 1754 C C . GLU A 1 215 ? -13.663 8.826 -12.858 1.00 88.81 215 GLU A C 1
ATOM 1756 O O . GLU A 1 215 ? -14.751 8.838 -12.276 1.00 88.81 215 GLU A O 1
ATOM 1761 N N . ARG A 1 216 ? -12.980 7.681 -13.008 1.00 85.06 216 ARG A N 1
ATOM 1762 C CA . ARG A 1 216 ? -13.472 6.391 -12.486 1.00 85.06 216 ARG A CA 1
ATOM 1763 C C . ARG A 1 216 ? -13.574 6.379 -10.964 1.00 85.06 216 ARG A C 1
ATOM 1765 O O . ARG A 1 216 ? -14.527 5.812 -10.426 1.00 85.06 216 ARG A O 1
ATOM 1772 N N . LEU A 1 217 ? -12.610 6.981 -10.272 1.00 78.94 217 LEU A N 1
ATOM 1773 C CA . LEU A 1 217 ? -12.610 7.059 -8.812 1.00 78.94 217 LEU A CA 1
ATOM 1774 C C . LEU A 1 217 ? -13.699 7.986 -8.290 1.00 78.94 217 LEU A C 1
ATOM 1776 O O . LEU A 1 217 ? -14.375 7.629 -7.329 1.00 78.94 217 LEU A O 1
ATOM 1780 N N . GLU A 1 218 ? -13.933 9.120 -8.943 1.00 84.56 218 GLU A N 1
ATOM 1781 C CA . GLU A 1 218 ? -15.049 10.003 -8.605 1.00 84.56 218 GLU A CA 1
ATOM 1782 C C . GLU A 1 218 ? -16.394 9.293 -8.779 1.00 84.56 218 GLU A C 1
ATOM 1784 O O . GLU A 1 218 ? -17.231 9.320 -7.876 1.00 84.56 218 GLU A O 1
ATOM 1789 N N . GLN A 1 219 ? -16.583 8.561 -9.879 1.00 89.75 219 GLN A N 1
ATOM 1790 C CA . GLN A 1 219 ? -17.793 7.759 -10.082 1.00 89.75 219 GLN A CA 1
ATOM 1791 C C . GLN A 1 219 ? -17.961 6.674 -9.012 1.00 89.75 219 GLN A C 1
ATOM 1793 O O . GLN A 1 219 ? -19.070 6.452 -8.519 1.00 89.75 219 GLN A O 1
ATOM 1798 N N . LYS A 1 220 ? -16.874 5.987 -8.642 1.00 84.19 220 LYS A N 1
ATOM 1799 C CA . LYS A 1 220 ? -16.898 4.945 -7.608 1.00 84.19 220 LYS A CA 1
ATOM 1800 C C . LYS A 1 220 ? -17.214 5.535 -6.233 1.00 84.19 220 LYS A C 1
ATOM 1802 O O . LYS A 1 220 ? -18.057 4.981 -5.527 1.00 84.19 220 LYS A O 1
ATOM 1807 N N . LYS A 1 221 ? -16.609 6.679 -5.898 1.00 85.06 221 LYS A N 1
ATOM 1808 C CA . LYS A 1 221 ? -16.888 7.444 -4.679 1.00 85.06 221 LYS A CA 1
ATOM 1809 C C . LYS A 1 221 ? -18.364 7.827 -4.614 1.00 85.06 221 LYS A C 1
ATOM 1811 O O . LYS A 1 221 ? -19.025 7.477 -3.644 1.00 85.06 221 LYS A O 1
ATOM 1816 N N . LEU A 1 222 ? -18.909 8.440 -5.666 1.00 90.38 222 LEU A N 1
ATOM 1817 C CA . LEU A 1 222 ? -20.318 8.848 -5.714 1.00 90.38 222 LEU A CA 1
ATOM 1818 C C . LEU A 1 222 ? -21.285 7.669 -5.528 1.00 90.38 222 LEU A C 1
ATOM 1820 O O . LEU A 1 222 ? -22.250 7.779 -4.772 1.00 90.38 222 LEU A O 1
ATOM 1824 N N . LYS A 1 223 ? -21.022 6.524 -6.176 1.00 91.56 223 LYS A N 1
ATOM 1825 C CA . LYS A 1 223 ? -21.841 5.310 -6.011 1.00 91.56 223 LYS A CA 1
ATOM 1826 C C . LYS A 1 223 ? -21.800 4.787 -4.575 1.00 91.56 223 LYS A C 1
ATOM 1828 O O . LYS A 1 223 ? -22.850 4.546 -3.987 1.00 91.56 223 LYS A O 1
ATOM 1833 N N . ARG A 1 224 ? -20.605 4.671 -3.990 1.00 86.00 224 ARG A N 1
ATOM 1834 C CA . ARG A 1 224 ? -20.426 4.210 -2.605 1.00 86.00 224 ARG A CA 1
ATOM 1835 C C . ARG A 1 224 ? -21.045 5.160 -1.583 1.00 86.00 224 ARG A C 1
ATOM 1837 O O . ARG A 1 224 ? -21.687 4.702 -0.646 1.00 86.00 224 ARG A O 1
ATOM 1844 N N . GLU A 1 225 ? -20.912 6.471 -1.770 1.00 87.31 225 GLU A N 1
ATOM 1845 C CA . GLU A 1 225 ? -21.565 7.460 -0.907 1.00 87.31 225 GLU A CA 1
ATOM 1846 C C . GLU A 1 225 ? -23.093 7.335 -0.951 1.00 87.31 225 GLU A C 1
ATOM 1848 O O . GLU A 1 225 ? -23.752 7.433 0.087 1.00 87.31 225 GLU A O 1
ATOM 1853 N N . ALA A 1 226 ? -23.667 7.106 -2.138 1.00 91.88 226 ALA A N 1
ATOM 1854 C CA . ALA A 1 226 ? -25.101 6.883 -2.290 1.00 91.88 226 ALA A CA 1
ATOM 1855 C C . ALA A 1 226 ? -25.555 5.595 -1.581 1.00 91.88 226 ALA A C 1
ATOM 1857 O O . ALA A 1 226 ? -26.550 5.626 -0.854 1.00 91.88 226 ALA A O 1
ATOM 1858 N N . GLU A 1 227 ? -24.799 4.501 -1.721 1.00 90.19 227 GLU A N 1
ATOM 1859 C CA . GLU A 1 227 ? -25.051 3.229 -1.029 1.00 90.19 227 GLU A CA 1
ATOM 1860 C C . GLU A 1 227 ? -25.013 3.390 0.499 1.00 90.19 227 GLU A C 1
ATOM 1862 O O . GLU A 1 227 ? -25.953 2.978 1.179 1.00 90.19 227 GLU A O 1
ATOM 1867 N N . ILE A 1 228 ? -23.978 4.042 1.045 1.00 86.94 228 ILE A N 1
ATOM 1868 C CA . ILE A 1 228 ? -23.838 4.288 2.491 1.00 86.94 228 ILE A CA 1
ATOM 1869 C C . ILE A 1 228 ? -25.016 5.118 3.008 1.00 86.94 228 ILE A C 1
ATOM 1871 O O . ILE A 1 228 ? -25.633 4.772 4.017 1.00 86.94 228 ILE A O 1
ATOM 1875 N N . LYS A 1 229 ? -25.375 6.201 2.306 1.00 87.62 229 LYS A N 1
ATOM 1876 C CA . LYS A 1 229 ? -26.524 7.039 2.682 1.00 87.62 229 LYS A CA 1
ATOM 1877 C C . LYS A 1 229 ? -27.831 6.251 2.657 1.00 87.62 229 LYS A C 1
ATOM 1879 O O . LYS A 1 229 ? -28.680 6.468 3.518 1.00 87.62 229 LYS A O 1
ATOM 1884 N N . GLN A 1 230 ? -28.013 5.357 1.688 1.00 91.12 230 GLN A N 1
ATOM 1885 C CA . GLN A 1 230 ? -29.213 4.530 1.597 1.00 91.12 230 GLN A CA 1
ATOM 1886 C C . GLN A 1 230 ? -29.280 3.491 2.724 1.00 91.12 230 GLN A C 1
ATOM 1888 O O . GLN A 1 230 ? -30.334 3.353 3.343 1.00 91.12 230 GLN A O 1
ATOM 1893 N N . GLN A 1 231 ? -28.167 2.821 3.037 1.00 87.56 231 GLN A N 1
ATOM 1894 C CA . GLN A 1 231 ? -28.089 1.859 4.141 1.00 87.56 231 GLN A CA 1
ATOM 1895 C C . GLN A 1 231 ? -28.414 2.516 5.483 1.00 87.56 231 GLN A C 1
ATOM 1897 O O . GLN A 1 231 ? -29.282 2.032 6.202 1.00 87.56 231 GLN A O 1
ATOM 1902 N N . ILE A 1 232 ? -27.807 3.668 5.774 1.00 85.94 232 ILE A N 1
ATOM 1903 C CA . ILE A 1 232 ? -28.045 4.387 7.033 1.00 85.94 232 ILE A CA 1
ATOM 1904 C C . ILE A 1 232 ? -29.491 4.877 7.123 1.00 85.94 232 ILE A C 1
ATOM 1906 O O . ILE A 1 232 ? -30.089 4.812 8.190 1.00 85.94 232 ILE A O 1
ATOM 1910 N N . LYS A 1 233 ? -30.097 5.318 6.011 1.00 87.12 233 LYS A N 1
ATOM 1911 C CA . LYS A 1 233 ? -31.523 5.682 5.987 1.00 87.12 233 LYS A CA 1
ATOM 1912 C C . LYS A 1 233 ? -32.435 4.491 6.284 1.00 87.12 233 LYS A C 1
ATOM 1914 O O . LYS A 1 233 ? -33.407 4.657 7.015 1.00 87.12 233 LYS A O 1
ATOM 1919 N N . MET A 1 234 ? -32.141 3.320 5.722 1.00 87.94 234 MET A N 1
ATOM 1920 C CA . MET A 1 234 ? -32.915 2.104 5.986 1.00 87.94 234 MET A CA 1
ATOM 1921 C C . MET A 1 234 ? -32.778 1.643 7.440 1.00 87.94 234 MET A C 1
ATOM 1923 O O . MET A 1 234 ? -33.783 1.327 8.073 1.00 87.94 234 MET A O 1
ATOM 1927 N N . GLU A 1 235 ? -31.557 1.644 7.979 1.00 83.56 235 GLU A N 1
ATOM 1928 C CA . GLU A 1 235 ? -31.295 1.314 9.386 1.00 83.56 235 GLU A CA 1
ATOM 1929 C C . GLU A 1 235 ? -31.998 2.301 10.324 1.00 83.56 235 GLU A C 1
ATOM 1931 O O . GLU A 1 235 ? -32.707 1.881 11.235 1.00 83.56 235 GLU A O 1
ATOM 1936 N N . ALA A 1 236 ? -31.917 3.603 10.028 1.00 84.56 236 ALA A N 1
ATOM 1937 C CA . ALA A 1 236 ? -32.615 4.641 10.778 1.00 84.56 236 ALA A CA 1
ATOM 1938 C C . ALA A 1 236 ? -34.133 4.422 10.796 1.00 84.56 236 ALA A C 1
ATOM 1940 O O . ALA A 1 236 ? -34.764 4.569 11.840 1.00 84.56 236 ALA A O 1
ATOM 1941 N N . GLN A 1 237 ? -34.733 4.054 9.659 1.00 84.81 237 GLN A N 1
ATOM 1942 C CA . GLN A 1 237 ? -36.167 3.762 9.581 1.00 84.81 237 GLN A CA 1
ATOM 1943 C C . GLN A 1 237 ? -36.547 2.534 10.417 1.00 84.81 237 GLN A C 1
ATOM 1945 O O . GLN A 1 237 ? -37.482 2.617 11.213 1.00 84.81 237 GLN A O 1
ATOM 1950 N N . GLN A 1 238 ? -35.794 1.435 10.305 1.00 85.56 238 GLN A N 1
ATOM 1951 C CA . GLN A 1 238 ? -36.033 0.225 11.100 1.00 85.56 238 GLN A CA 1
ATOM 1952 C C . GLN A 1 238 ? -35.866 0.467 12.603 1.00 85.56 238 GLN A C 1
ATOM 1954 O O . GLN A 1 238 ? -36.674 -0.001 13.405 1.00 85.56 238 GLN A O 1
ATOM 1959 N N . GLU A 1 239 ? -34.834 1.199 13.017 1.00 80.50 239 GLU A N 1
ATOM 1960 C CA . GLU A 1 239 ? -34.598 1.485 14.433 1.00 80.50 239 GLU A CA 1
ATOM 1961 C C . GLU A 1 239 ? -35.628 2.457 15.004 1.00 80.50 239 GLU A C 1
ATOM 1963 O O . GLU A 1 239 ? -36.095 2.245 16.124 1.00 80.50 239 GLU A O 1
ATOM 1968 N N . MET A 1 240 ? -36.071 3.448 14.229 1.00 80.62 240 MET A N 1
ATOM 1969 C CA . MET A 1 240 ? -37.165 4.340 14.624 1.00 80.62 240 MET A CA 1
ATOM 1970 C C . MET A 1 240 ? -38.499 3.594 14.767 1.00 80.62 240 MET A C 1
ATOM 1972 O O . MET A 1 240 ? -39.239 3.841 15.721 1.00 80.62 240 MET A O 1
ATOM 1976 N N . GLU A 1 241 ? -38.817 2.660 13.865 1.00 83.50 241 GLU A N 1
ATOM 1977 C CA . GLU A 1 241 ? -40.002 1.798 13.988 1.00 83.50 241 GLU A CA 1
ATOM 1978 C C . GLU A 1 241 ? -39.920 0.894 15.225 1.00 83.50 241 GLU A C 1
ATOM 1980 O O . GLU A 1 241 ? -40.873 0.822 16.007 1.00 83.50 241 GLU A O 1
ATOM 1985 N N . ASN A 1 242 ? -38.758 0.285 15.474 1.00 81.00 242 ASN A N 1
ATOM 1986 C CA . ASN A 1 242 ? -38.512 -0.536 16.660 1.00 81.00 242 ASN A CA 1
ATOM 1987 C C . ASN A 1 242 ? -38.600 0.270 17.967 1.00 81.00 242 ASN A C 1
ATOM 1989 O O . ASN A 1 242 ? -39.110 -0.231 18.971 1.00 81.00 242 ASN A O 1
ATOM 1993 N N . GLN A 1 243 ? -38.123 1.516 17.979 1.00 76.62 243 GLN A N 1
ATOM 1994 C CA . GLN A 1 243 ? -38.214 2.406 19.140 1.00 76.62 243 GLN A CA 1
ATOM 1995 C C . GLN A 1 243 ? -39.648 2.875 19.399 1.00 76.62 243 GLN A C 1
ATOM 1997 O O . GLN A 1 243 ? -40.076 2.899 20.557 1.00 76.62 243 GLN A O 1
ATOM 2002 N N . ARG A 1 244 ? -40.421 3.161 18.342 1.00 76.81 244 ARG A N 1
ATOM 2003 C CA . ARG A 1 244 ? -41.860 3.453 18.450 1.00 76.81 244 ARG A CA 1
ATOM 2004 C C . ARG A 1 244 ? -42.637 2.263 19.006 1.00 76.81 244 ARG A C 1
ATOM 2006 O O . ARG A 1 244 ? -43.436 2.449 19.918 1.00 76.81 244 ARG A O 1
ATOM 2013 N N . ALA A 1 245 ? -42.357 1.049 18.530 1.00 78.44 245 ALA A N 1
ATOM 2014 C CA . ALA A 1 245 ? -42.982 -0.174 19.037 1.00 78.44 245 ALA A CA 1
ATOM 2015 C C . ALA A 1 245 ? -42.656 -0.446 20.519 1.00 78.44 245 ALA A C 1
ATOM 2017 O O . ALA A 1 245 ? -43.462 -1.037 21.233 1.00 78.44 245 ALA A O 1
ATOM 2018 N N . ARG A 1 246 ? -41.488 0.005 20.997 1.00 78.56 246 ARG A N 1
ATOM 2019 C CA . ARG A 1 246 ? -41.040 -0.135 22.394 1.00 78.56 246 ARG A CA 1
ATOM 2020 C C . ARG A 1 246 ? -41.445 1.030 23.305 1.00 78.56 246 ARG A C 1
ATOM 2022 O O . ARG A 1 246 ? -41.138 0.982 24.492 1.00 78.56 246 ARG A O 1
ATOM 2029 N N . GLY A 1 247 ? -42.109 2.065 22.782 1.00 71.56 247 GLY A N 1
ATOM 2030 C CA . GLY A 1 247 ? -42.513 3.241 23.563 1.00 71.56 247 GLY A CA 1
ATOM 2031 C C . GLY A 1 247 ? -41.338 4.089 24.067 1.00 71.56 247 GLY A C 1
ATOM 2032 O O . GLY A 1 247 ? -41.413 4.662 25.153 1.00 71.56 247 GLY A O 1
ATOM 2033 N N . ALA A 1 248 ? -40.233 4.148 23.319 1.00 67.50 248 ALA A N 1
ATOM 2034 C CA . ALA A 1 248 ? -39.050 4.906 23.716 1.00 67.50 248 ALA A CA 1
ATOM 2035 C C . ALA A 1 248 ? -39.281 6.433 23.612 1.00 67.50 248 ALA A C 1
ATOM 2037 O O . ALA A 1 248 ? -39.858 6.926 22.644 1.00 67.50 248 ALA A O 1
ATOM 2038 N N . GLY A 1 249 ? -38.840 7.188 24.627 1.00 73.50 249 GLY A N 1
ATOM 2039 C CA . GLY A 1 249 ? -39.029 8.644 24.716 1.00 73.50 249 GLY A CA 1
ATOM 2040 C C . GLY A 1 249 ? -38.013 9.479 23.917 1.00 73.50 249 GLY A C 1
ATOM 2041 O O . GLY A 1 249 ? -37.051 8.960 23.359 1.00 73.50 249 GLY A O 1
ATOM 2042 N N . VAL A 1 250 ? -38.185 10.808 23.928 1.00 75.00 250 VAL A N 1
ATOM 2043 C CA . VAL A 1 250 ? -37.394 11.791 23.146 1.00 75.00 250 VAL A CA 1
ATOM 2044 C C . VAL A 1 250 ? -35.873 11.649 23.326 1.00 75.00 250 VAL A C 1
ATOM 2046 O O . VAL A 1 250 ? -35.131 11.743 22.353 1.00 75.00 250 VAL A O 1
ATOM 2049 N N . ALA A 1 251 ? -35.394 11.352 24.539 1.00 71.62 251 ALA A N 1
ATOM 2050 C CA . ALA A 1 251 ? -33.965 11.153 24.808 1.00 71.62 251 ALA A CA 1
ATOM 2051 C C . ALA A 1 251 ? -33.368 9.919 24.094 1.00 71.62 251 ALA A C 1
ATOM 2053 O O . ALA A 1 251 ? -32.198 9.931 23.720 1.00 71.62 251 ALA A O 1
ATOM 2054 N N . SER A 1 252 ? -34.171 8.873 23.864 1.00 73.50 252 SER A N 1
ATOM 2055 C CA . SER A 1 252 ? -33.751 7.675 23.121 1.00 73.50 252 SER A CA 1
ATOM 2056 C C . SER A 1 252 ? -33.594 7.957 21.626 1.00 73.50 252 SER A C 1
ATOM 2058 O O . SER A 1 252 ? -32.677 7.428 21.000 1.00 73.50 252 SER A O 1
ATOM 2060 N N . ASN A 1 253 ? -34.449 8.818 21.067 1.00 75.06 253 ASN A N 1
ATOM 2061 C CA . ASN A 1 253 ? -34.377 9.213 19.659 1.00 75.06 253 ASN A CA 1
ATOM 2062 C C . ASN A 1 253 ? -33.124 10.061 19.383 1.00 75.06 253 ASN A C 1
ATOM 2064 O O . ASN A 1 253 ? -32.445 9.837 18.388 1.00 75.06 253 ASN A O 1
ATOM 2068 N N . ILE A 1 254 ? -32.771 10.979 20.294 1.00 77.56 254 ILE A N 1
ATOM 2069 C CA . ILE A 1 254 ? -31.557 11.811 20.175 1.00 77.56 254 ILE A CA 1
ATOM 2070 C C . ILE A 1 254 ? -30.289 10.944 20.222 1.00 77.56 254 ILE A C 1
ATOM 2072 O O . ILE A 1 254 ? -29.366 11.142 19.433 1.00 77.56 254 ILE A O 1
ATOM 2076 N N . LEU A 1 255 ? -30.241 9.955 21.123 1.00 76.81 255 LEU A N 1
ATOM 2077 C CA . LEU A 1 255 ? -29.120 9.011 21.198 1.00 76.81 255 LEU A CA 1
ATOM 2078 C C . LEU A 1 255 ? -28.992 8.162 19.927 1.00 76.81 255 LEU A C 1
ATOM 2080 O O . LEU A 1 255 ? -27.876 7.929 19.464 1.00 76.81 255 LEU A O 1
ATOM 2084 N N . LEU A 1 256 ? -30.117 7.726 19.355 1.00 80.25 256 LEU A N 1
ATOM 2085 C CA . LEU A 1 256 ? -30.134 6.985 18.096 1.00 80.25 256 LEU A CA 1
ATOM 2086 C C . LEU A 1 256 ? -29.608 7.836 16.936 1.00 80.25 256 LEU A C 1
ATOM 2088 O O . LEU A 1 256 ? -28.754 7.381 16.181 1.00 80.25 256 LEU A O 1
ATOM 2092 N N . GLU A 1 257 ? -30.067 9.081 16.825 1.00 79.94 257 GLU A N 1
ATOM 2093 C CA . GLU A 1 257 ? -29.622 10.013 15.788 1.00 79.94 257 GLU A CA 1
ATOM 2094 C C . GLU A 1 257 ? -28.114 10.293 15.889 1.00 79.94 257 GLU A C 1
ATOM 2096 O O . GLU A 1 257 ? -27.402 10.180 14.889 1.00 79.94 257 GLU A O 1
ATOM 2101 N N . MET A 1 258 ? -27.591 10.526 17.101 1.00 78.44 258 MET A N 1
ATOM 2102 C CA . MET A 1 258 ? -26.145 10.657 17.331 1.00 78.44 258 MET A CA 1
ATOM 2103 C C . MET A 1 258 ? -25.365 9.396 16.934 1.00 78.44 258 MET A C 1
ATOM 2105 O O . MET A 1 258 ? -24.291 9.503 16.338 1.00 78.44 258 MET A O 1
ATOM 2109 N N . MET A 1 259 ? -25.875 8.200 17.247 1.00 81.38 259 MET A N 1
ATOM 2110 C CA . MET A 1 259 ? -25.219 6.942 16.871 1.00 81.38 259 MET A CA 1
ATOM 2111 C C . MET A 1 259 ? -25.193 6.734 15.354 1.00 81.38 259 MET A C 1
ATOM 2113 O O . MET A 1 259 ? -24.154 6.358 14.804 1.00 81.38 259 MET A O 1
ATOM 2117 N N . LEU A 1 260 ? -26.302 7.015 14.668 1.00 83.50 260 LEU A N 1
ATOM 2118 C CA . LEU A 1 260 ? -26.404 6.925 13.210 1.00 83.50 260 LEU A CA 1
ATOM 2119 C C . LEU A 1 260 ? -25.487 7.938 12.519 1.00 83.50 260 LEU A C 1
ATOM 2121 O O . LEU A 1 260 ? -24.804 7.593 11.553 1.00 83.50 260 LEU A O 1
ATOM 2125 N N . GLN A 1 261 ? -25.409 9.161 13.045 1.00 81.38 261 GLN A N 1
ATOM 2126 C CA . GLN A 1 261 ? -24.510 10.191 12.536 1.00 81.38 261 GLN A CA 1
ATOM 2127 C C . GLN A 1 261 ? -23.039 9.802 12.729 1.00 81.38 261 GLN A C 1
ATOM 2129 O O . GLN A 1 261 ? -22.257 9.872 11.783 1.00 81.38 261 GLN A O 1
ATOM 2134 N N . GLN A 1 262 ? -22.668 9.288 13.905 1.00 82.69 262 GLN A N 1
ATOM 2135 C CA . GLN A 1 262 ? -21.308 8.805 14.152 1.00 82.69 262 GLN A CA 1
ATOM 2136 C C . GLN A 1 262 ? -20.941 7.628 13.234 1.00 82.69 262 GLN A C 1
ATOM 2138 O O . GLN A 1 262 ? -19.807 7.525 12.761 1.00 82.69 262 GLN A O 1
ATOM 2143 N N . ARG A 1 263 ? -21.895 6.733 12.958 1.00 79.50 263 ARG A N 1
ATOM 2144 C CA . ARG A 1 263 ? -21.704 5.628 12.013 1.00 79.50 263 ARG A CA 1
ATOM 2145 C C . ARG A 1 263 ? -21.537 6.135 10.580 1.00 79.50 263 ARG A C 1
ATOM 2147 O O . ARG A 1 263 ? -20.671 5.627 9.870 1.00 79.50 263 ARG A O 1
ATOM 2154 N N . HIS A 1 264 ? -22.301 7.153 10.181 1.00 81.25 264 HIS A N 1
ATOM 2155 C CA . HIS A 1 264 ? -22.141 7.814 8.887 1.00 81.25 264 HIS A CA 1
ATOM 2156 C C . HIS A 1 264 ? -20.748 8.416 8.728 1.00 81.25 264 HIS A C 1
ATOM 2158 O O . HIS A 1 264 ? -20.076 8.141 7.738 1.00 81.25 264 HIS A O 1
ATOM 2164 N N . GLU A 1 265 ? -20.294 9.182 9.718 1.00 82.50 265 GLU A N 1
ATOM 2165 C CA . GLU A 1 265 ? -18.974 9.814 9.695 1.00 82.50 265 GLU A CA 1
ATOM 2166 C C . GLU A 1 265 ? -17.851 8.782 9.577 1.00 82.50 265 GLU A C 1
ATOM 2168 O O . GLU A 1 265 ? -16.954 8.950 8.752 1.00 82.50 265 GLU A O 1
ATOM 2173 N N . ARG A 1 266 ? -17.925 7.675 10.328 1.00 80.94 266 ARG A N 1
ATOM 2174 C CA . ARG A 1 266 ? -16.943 6.584 10.219 1.00 80.94 266 ARG A CA 1
ATOM 2175 C C . ARG A 1 266 ? -16.953 5.934 8.837 1.00 80.94 266 ARG A C 1
ATOM 2177 O O . ARG A 1 266 ? -15.892 5.784 8.242 1.00 80.94 266 ARG A O 1
ATOM 2184 N N . ALA A 1 267 ? -18.129 5.609 8.300 1.00 79.38 267 ALA A N 1
ATOM 2185 C CA . ALA A 1 267 ? -18.245 5.000 6.974 1.00 79.38 267 ALA A CA 1
ATOM 2186 C C . ALA A 1 267 ? -17.723 5.928 5.859 1.00 79.38 267 ALA A C 1
ATOM 2188 O O . ALA A 1 267 ? -17.081 5.471 4.915 1.00 79.38 267 ALA A O 1
ATOM 2189 N N . MET A 1 268 ? -17.945 7.241 5.982 1.00 81.69 268 MET A N 1
ATOM 2190 C CA . MET A 1 268 ? -17.406 8.239 5.051 1.00 81.69 268 MET A CA 1
ATOM 2191 C C . MET A 1 268 ? -15.881 8.361 5.158 1.00 81.69 268 MET A C 1
ATOM 2193 O O . MET A 1 268 ? -15.202 8.415 4.135 1.00 81.69 268 MET A O 1
ATOM 2197 N N . GLN A 1 269 ? -15.326 8.351 6.374 1.00 81.06 269 GLN A N 1
ATOM 2198 C CA . GLN A 1 269 ? -13.875 8.355 6.590 1.00 81.06 269 GLN A CA 1
ATOM 2199 C C . GLN A 1 269 ? -13.209 7.090 6.030 1.00 81.06 269 GLN A C 1
ATOM 2201 O O . GLN A 1 269 ? -12.172 7.178 5.372 1.00 81.06 269 GLN A O 1
ATOM 2206 N N . GLU A 1 270 ? -13.808 5.918 6.247 1.00 79.62 270 GLU A N 1
ATOM 2207 C CA . GLU A 1 270 ? -13.330 4.652 5.684 1.00 79.62 270 GLU A CA 1
ATOM 2208 C C . GLU A 1 270 ? -13.341 4.679 4.153 1.00 79.62 270 GLU A C 1
ATOM 2210 O O . GLU A 1 270 ? -12.343 4.308 3.530 1.00 79.62 270 GLU A O 1
ATOM 2215 N N . LEU A 1 271 ? -14.414 5.202 3.548 1.00 79.44 271 LEU A N 1
ATOM 2216 C CA . LEU A 1 271 ? -14.506 5.376 2.100 1.00 79.44 271 LEU A CA 1
ATOM 2217 C C . LEU A 1 271 ? -13.428 6.332 1.570 1.00 79.44 271 LEU A C 1
ATOM 2219 O O . LEU A 1 271 ? -12.797 6.047 0.553 1.00 79.44 271 LEU A O 1
ATOM 2223 N N . GLU A 1 272 ? -13.170 7.455 2.244 1.00 78.62 272 GLU A N 1
ATOM 2224 C CA . GLU A 1 272 ? -12.099 8.377 1.847 1.00 78.62 272 GLU A CA 1
ATOM 2225 C C . GLU A 1 272 ? -10.716 7.725 1.895 1.00 78.62 272 GLU A C 1
ATOM 2227 O O . GLU A 1 272 ? -9.888 7.958 1.008 1.00 78.62 272 GLU A O 1
ATOM 2232 N N . ILE A 1 273 ? -10.453 6.912 2.921 1.00 78.25 273 ILE A N 1
ATOM 2233 C CA . ILE A 1 273 ? -9.201 6.164 3.048 1.00 78.25 273 ILE A CA 1
ATOM 2234 C C . ILE A 1 273 ? -9.097 5.127 1.925 1.00 78.25 273 ILE A C 1
ATOM 2236 O O . ILE A 1 273 ? -8.055 5.054 1.274 1.00 78.25 273 ILE A O 1
ATOM 2240 N N . GLU A 1 274 ? -10.163 4.368 1.652 1.00 78.12 274 GLU A N 1
ATOM 2241 C CA . GLU A 1 274 ? -10.207 3.393 0.554 1.00 78.12 274 GLU A CA 1
ATOM 2242 C C . GLU A 1 274 ? -9.925 4.069 -0.797 1.00 78.12 274 GLU A C 1
ATOM 2244 O O . GLU A 1 274 ? -9.073 3.601 -1.552 1.00 78.12 274 GLU A O 1
ATOM 2249 N N . MET A 1 275 ? -10.547 5.223 -1.062 1.00 76.69 275 MET A N 1
ATOM 2250 C CA . MET A 1 275 ? -10.340 5.984 -2.298 1.00 76.69 275 MET A CA 1
ATOM 2251 C C . MET A 1 275 ? -8.928 6.541 -2.433 1.00 76.69 275 MET A C 1
ATOM 2253 O O . MET A 1 275 ? -8.348 6.467 -3.516 1.00 76.69 275 MET A O 1
ATOM 2257 N N . LYS A 1 276 ? -8.332 7.050 -1.349 1.00 73.56 276 LYS A N 1
ATOM 2258 C CA . LYS A 1 276 ? -6.930 7.497 -1.364 1.00 73.56 276 LYS A CA 1
ATOM 2259 C C . LYS A 1 276 ? -5.980 6.339 -1.664 1.00 73.56 276 LYS A C 1
ATOM 2261 O O . LYS A 1 276 ? -5.069 6.496 -2.475 1.00 73.56 276 LYS A O 1
ATOM 2266 N N . VAL A 1 277 ? -6.213 5.179 -1.051 1.00 76.00 277 VAL A N 1
ATOM 2267 C CA . VAL A 1 277 ? -5.396 3.977 -1.268 1.00 76.00 277 VAL A CA 1
ATOM 2268 C C . VAL A 1 277 ? -5.544 3.461 -2.700 1.00 76.00 277 VAL A C 1
ATOM 2270 O O . VAL A 1 277 ? -4.542 3.163 -3.346 1.00 76.00 277 VAL A O 1
ATOM 2273 N N . GLU A 1 278 ? -6.763 3.389 -3.234 1.00 75.44 278 GLU A N 1
ATOM 2274 C CA . GLU A 1 278 ? -7.010 2.918 -4.601 1.00 75.44 278 GLU A CA 1
ATOM 2275 C C . GLU A 1 278 ? -6.452 3.879 -5.660 1.00 75.44 278 GLU A C 1
ATOM 2277 O O . GLU A 1 278 ? -5.855 3.426 -6.642 1.00 75.44 278 GLU A O 1
ATOM 2282 N N . LEU A 1 279 ? -6.559 5.196 -5.433 1.00 70.75 279 LEU A N 1
ATOM 2283 C CA . LEU A 1 279 ? -5.937 6.221 -6.275 1.00 70.75 279 LEU A CA 1
ATOM 2284 C C . LEU A 1 279 ? -4.423 6.059 -6.308 1.00 70.75 279 LEU A C 1
ATOM 2286 O O . LEU A 1 279 ? -3.820 6.045 -7.380 1.00 70.75 279 LEU A O 1
ATOM 2290 N N . GLN A 1 280 ? -3.809 5.902 -5.137 1.00 67.69 280 GLN A N 1
ATOM 2291 C CA . GLN A 1 280 ? -2.369 5.734 -5.029 1.00 67.69 280 GLN A CA 1
ATOM 2292 C C . GLN A 1 280 ? -1.909 4.435 -5.701 1.00 67.69 280 GLN A C 1
ATOM 2294 O O . GLN A 1 280 ? -0.988 4.463 -6.514 1.00 67.69 280 GLN A O 1
ATOM 2299 N N . ARG A 1 281 ? -2.600 3.317 -5.449 1.00 72.56 281 ARG A N 1
ATOM 2300 C CA . ARG A 1 281 ? -2.291 2.014 -6.051 1.00 72.56 281 ARG A CA 1
ATOM 2301 C C . ARG A 1 281 ? -2.381 2.046 -7.572 1.00 72.56 281 ARG A C 1
ATOM 2303 O O . ARG A 1 281 ? -1.488 1.542 -8.249 1.00 72.56 281 ARG A O 1
ATOM 2310 N N . SER A 1 282 ? -3.437 2.644 -8.107 1.00 65.06 282 SER A N 1
ATOM 2311 C CA . SER A 1 282 ? -3.644 2.693 -9.553 1.00 65.06 282 SER A CA 1
ATOM 2312 C C . SER A 1 282 ? -2.675 3.665 -10.231 1.00 65.06 282 SER A C 1
ATOM 2314 O O . SER A 1 282 ? -2.178 3.382 -11.318 1.00 65.06 282 SER A O 1
ATOM 2316 N N . ARG A 1 283 ? -2.318 4.772 -9.566 1.00 66.38 283 ARG A N 1
ATOM 2317 C CA . ARG A 1 283 ? -1.264 5.682 -10.035 1.00 66.38 283 ARG A CA 1
ATOM 2318 C C . ARG A 1 283 ? 0.110 5.012 -10.044 1.00 66.38 283 ARG A C 1
ATOM 2320 O O . ARG A 1 283 ? 0.888 5.219 -10.973 1.00 66.38 283 ARG A O 1
ATOM 2327 N N . ASP A 1 284 ? 0.410 4.205 -9.031 1.00 66.69 284 ASP A N 1
ATOM 2328 C CA . ASP A 1 284 ? 1.650 3.434 -8.964 1.00 66.69 284 ASP A CA 1
ATOM 2329 C C . ASP A 1 284 ? 1.700 2.359 -10.059 1.00 66.69 284 ASP A C 1
ATOM 2331 O O . ASP A 1 284 ? 2.745 2.174 -10.679 1.00 66.69 284 ASP A O 1
ATOM 2335 N N . GLN A 1 285 ? 0.579 1.694 -10.356 1.00 71.44 285 GLN A N 1
ATOM 2336 C CA . GLN A 1 285 ? 0.471 0.756 -11.481 1.00 71.44 285 GLN A CA 1
ATOM 2337 C C . GLN A 1 285 ? 0.726 1.448 -12.823 1.00 71.44 285 GLN A C 1
ATOM 2339 O O . GLN A 1 285 ? 1.627 1.023 -13.542 1.00 71.44 285 GLN A O 1
ATOM 2344 N N . ILE A 1 286 ? 0.036 2.561 -13.100 1.00 69.00 286 ILE A N 1
ATOM 2345 C CA . ILE A 1 286 ? 0.234 3.365 -14.317 1.00 69.00 286 ILE A CA 1
ATOM 2346 C C . ILE A 1 286 ? 1.697 3.807 -14.444 1.00 69.00 286 ILE A C 1
ATOM 2348 O O . ILE A 1 286 ? 2.312 3.646 -15.494 1.00 69.00 286 ILE A O 1
ATOM 2352 N N . ASN A 1 287 ? 2.297 4.323 -13.366 1.00 67.88 287 ASN A N 1
ATOM 2353 C CA . ASN A 1 287 ? 3.701 4.732 -13.394 1.00 67.88 287 ASN A CA 1
ATOM 2354 C C . ASN A 1 287 ? 4.647 3.551 -13.641 1.00 67.88 287 ASN A C 1
ATOM 2356 O O . ASN A 1 287 ? 5.644 3.720 -14.336 1.00 67.88 287 ASN A O 1
ATOM 2360 N N . ASN A 1 288 ? 4.377 2.375 -13.074 1.00 70.44 288 ASN A N 1
ATOM 2361 C CA . ASN A 1 288 ? 5.219 1.195 -13.267 1.00 70.44 288 ASN A CA 1
ATOM 2362 C C . ASN A 1 288 ? 5.124 0.647 -14.689 1.00 70.44 288 ASN A C 1
ATOM 2364 O O . ASN A 1 288 ? 6.159 0.346 -15.282 1.00 70.44 288 ASN A O 1
ATOM 2368 N N . GLU A 1 289 ? 3.913 0.545 -15.232 1.00 71.56 289 GLU A N 1
ATOM 2369 C CA . GLU A 1 289 ? 3.664 0.102 -16.605 1.00 71.56 289 GLU A CA 1
ATOM 2370 C C . GLU A 1 289 ? 4.305 1.065 -17.602 1.00 71.56 289 GLU A C 1
ATOM 2372 O O . GLU A 1 289 ? 5.111 0.640 -18.426 1.00 71.56 289 GLU A O 1
ATOM 2377 N N . LEU A 1 290 ? 4.069 2.370 -17.443 1.00 68.69 290 LEU A N 1
ATOM 2378 C CA . LEU A 1 290 ? 4.635 3.386 -18.324 1.00 68.69 290 LEU A CA 1
ATOM 2379 C C . LEU A 1 290 ? 6.162 3.472 -18.208 1.00 68.69 290 LEU A C 1
ATOM 2381 O O . LEU A 1 290 ? 6.851 3.655 -19.206 1.00 68.69 290 LEU A O 1
ATOM 2385 N N . ASN A 1 291 ? 6.727 3.317 -17.005 1.00 67.12 291 ASN A N 1
ATOM 2386 C CA . ASN A 1 291 ? 8.180 3.264 -16.839 1.00 67.12 291 ASN A CA 1
ATOM 2387 C C . ASN A 1 291 ? 8.773 2.006 -17.482 1.00 67.12 291 ASN A C 1
ATOM 2389 O O . ASN A 1 291 ? 9.845 2.086 -18.077 1.00 67.12 291 ASN A O 1
ATOM 2393 N N . ALA A 1 292 ? 8.112 0.852 -17.366 1.00 72.69 292 ALA A N 1
ATOM 2394 C CA . ALA A 1 292 ? 8.558 -0.376 -18.015 1.00 72.69 292 ALA A CA 1
ATOM 2395 C C . ALA A 1 292 ? 8.492 -0.248 -19.544 1.00 72.69 292 ALA A C 1
ATOM 2397 O O . ALA A 1 292 ? 9.453 -0.612 -20.220 1.00 72.69 292 ALA A O 1
ATOM 2398 N N . GLU A 1 293 ? 7.412 0.329 -20.071 1.00 71.56 293 GLU A N 1
ATOM 2399 C CA . GLU A 1 293 ? 7.230 0.608 -21.496 1.00 71.56 293 GLU A CA 1
ATOM 2400 C C . GLU A 1 293 ? 8.270 1.610 -22.008 1.00 71.56 293 GLU A C 1
ATOM 2402 O O . GLU A 1 293 ? 8.936 1.344 -23.004 1.00 71.56 293 GLU A O 1
ATOM 2407 N N . MET A 1 294 ? 8.513 2.702 -21.276 1.00 69.81 294 MET A N 1
ATOM 2408 C CA . MET A 1 294 ? 9.555 3.680 -21.599 1.0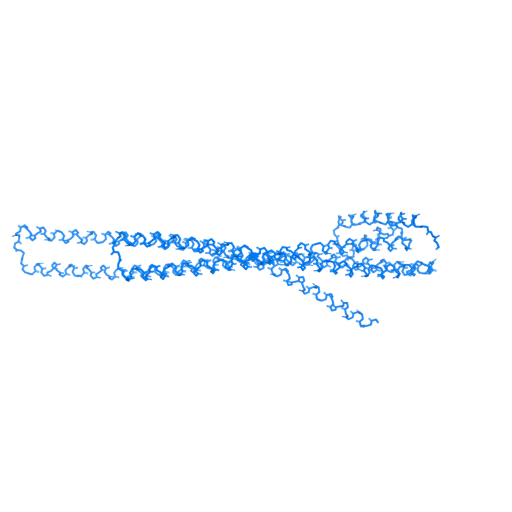0 69.81 294 MET A CA 1
ATOM 2409 C C . MET A 1 294 ? 10.944 3.039 -21.621 1.00 69.81 294 MET A C 1
ATOM 2411 O O . MET A 1 294 ? 11.725 3.284 -22.535 1.00 69.81 294 MET A O 1
ATOM 2415 N N . MET A 1 295 ? 11.273 2.214 -20.624 1.00 68.06 295 MET A N 1
ATOM 2416 C CA . MET A 1 295 ? 12.578 1.551 -20.553 1.00 68.06 295 MET A CA 1
ATOM 2417 C C . MET A 1 295 ? 12.753 0.517 -21.666 1.00 68.06 295 MET A C 1
ATOM 2419 O O . MET A 1 295 ? 13.834 0.427 -22.248 1.00 68.06 295 MET A O 1
ATOM 2423 N N . ALA A 1 296 ? 11.703 -0.242 -21.984 1.00 74.62 296 ALA A N 1
ATOM 2424 C CA . ALA A 1 296 ? 11.713 -1.187 -23.093 1.00 74.62 296 ALA A CA 1
ATOM 2425 C C . ALA A 1 296 ? 11.880 -0.459 -24.433 1.00 74.62 296 ALA A C 1
ATOM 2427 O O . ALA A 1 296 ? 12.770 -0.812 -25.203 1.00 74.62 296 ALA A O 1
ATOM 2428 N N . ALA A 1 297 ? 11.103 0.601 -24.662 1.00 69.69 297 ALA A N 1
ATOM 2429 C CA . ALA A 1 297 ? 11.152 1.396 -25.881 1.00 69.69 297 ALA A CA 1
ATOM 2430 C C . ALA A 1 297 ? 12.506 2.100 -26.060 1.00 69.69 297 ALA A C 1
ATOM 2432 O O . ALA A 1 297 ? 13.106 1.972 -27.120 1.00 69.69 297 ALA A O 1
ATOM 2433 N N . LEU A 1 298 ? 13.055 2.742 -25.020 1.00 69.62 298 LEU A N 1
ATOM 2434 C CA . LEU A 1 298 ? 14.390 3.356 -25.075 1.00 69.62 298 LEU A CA 1
ATOM 2435 C C . LEU A 1 298 ? 15.496 2.319 -25.309 1.00 69.62 298 LEU A C 1
ATOM 2437 O O . LEU A 1 298 ? 16.434 2.574 -26.064 1.00 69.62 298 LEU A O 1
ATOM 2441 N N . SER A 1 299 ? 15.397 1.142 -24.681 1.00 73.50 299 SER A N 1
ATOM 2442 C CA . SER A 1 299 ? 16.350 0.054 -24.917 1.00 73.50 299 SER A CA 1
ATOM 2443 C C . SER A 1 299 ? 16.272 -0.446 -26.358 1.00 73.50 299 SER A C 1
ATOM 2445 O O . SER A 1 299 ? 17.307 -0.627 -27.000 1.00 73.50 299 SER A O 1
ATOM 2447 N N . ASP A 1 300 ? 15.067 -0.638 -26.892 1.00 77.81 300 ASP A N 1
ATOM 2448 C CA . ASP A 1 300 ? 14.864 -1.077 -28.269 1.00 77.81 300 ASP A CA 1
ATOM 2449 C C . ASP A 1 300 ? 15.297 -0.029 -29.290 1.00 77.81 300 ASP A C 1
ATOM 2451 O O . ASP A 1 300 ? 15.894 -0.385 -30.309 1.00 77.81 300 ASP A O 1
ATOM 2455 N N . GLU A 1 301 ? 15.067 1.246 -29.005 1.00 72.44 301 GLU A N 1
ATOM 2456 C CA . GLU A 1 301 ? 15.483 2.344 -29.862 1.00 72.44 301 GLU A CA 1
ATOM 2457 C C . GLU A 1 301 ? 17.005 2.501 -29.873 1.00 72.44 301 GLU A C 1
ATOM 2459 O O . GLU A 1 301 ? 17.597 2.573 -30.948 1.00 72.44 301 GLU A O 1
ATOM 2464 N N . GLY A 1 302 ? 17.664 2.412 -28.711 1.00 68.56 302 GLY A N 1
ATOM 2465 C CA . GLY A 1 302 ? 19.127 2.397 -28.622 1.00 68.56 302 GLY A CA 1
ATOM 2466 C C . GLY A 1 302 ? 19.745 1.201 -29.357 1.00 68.56 302 GLY A C 1
ATOM 2467 O O . GLY A 1 302 ? 20.712 1.343 -30.106 1.00 68.56 302 GLY A O 1
ATOM 2468 N N . LYS A 1 303 ? 19.142 0.012 -29.237 1.00 72.69 303 LYS A N 1
ATOM 2469 C CA . LYS A 1 303 ? 19.527 -1.180 -30.011 1.00 72.69 303 LYS A CA 1
ATOM 2470 C C . LYS A 1 303 ? 19.372 -0.960 -31.525 1.00 72.69 303 LYS A C 1
ATOM 2472 O O . LYS A 1 303 ? 20.250 -1.352 -32.294 1.00 72.69 303 LYS A O 1
ATOM 2477 N N . ASN A 1 304 ? 18.272 -0.349 -31.963 1.00 75.62 304 ASN A N 1
ATOM 2478 C CA . ASN A 1 304 ? 18.018 -0.057 -33.377 1.00 75.62 304 ASN A CA 1
ATOM 2479 C C . ASN A 1 304 ? 18.994 0.985 -33.927 1.00 75.62 304 ASN A C 1
ATOM 2481 O O . ASN A 1 304 ? 19.547 0.795 -35.010 1.00 75.62 304 ASN A O 1
ATOM 2485 N N . PHE A 1 305 ? 19.267 2.032 -33.157 1.00 71.94 305 PHE A N 1
ATOM 2486 C CA . PHE A 1 305 ? 20.242 3.058 -33.492 1.00 71.94 305 PHE A CA 1
ATOM 2487 C C . PHE A 1 305 ? 21.650 2.469 -33.659 1.00 71.94 305 PHE A C 1
ATOM 2489 O O . PHE A 1 305 ? 22.303 2.694 -34.678 1.00 71.94 305 PHE A O 1
ATOM 2496 N N . MET A 1 306 ? 22.084 1.609 -32.734 1.00 70.19 306 MET A N 1
ATOM 2497 C CA . MET A 1 306 ? 23.371 0.910 -32.832 1.00 70.19 306 MET A CA 1
ATOM 2498 C C . MET A 1 306 ? 23.452 -0.006 -34.05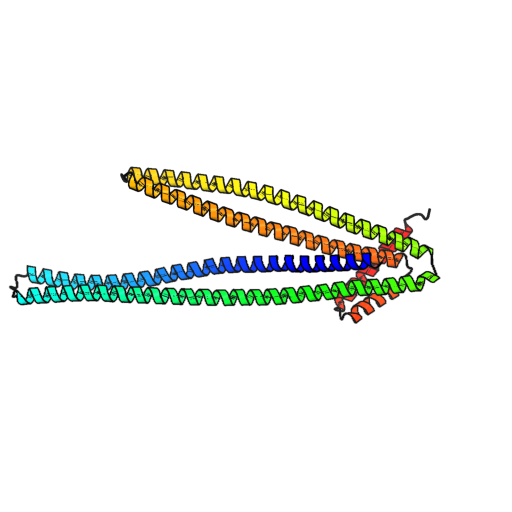7 1.00 70.19 306 MET A C 1
ATOM 2500 O O . MET A 1 306 ? 24.485 -0.064 -34.728 1.00 70.19 306 MET A O 1
ATOM 2504 N N . ALA A 1 307 ? 22.355 -0.687 -34.395 1.00 74.44 307 ALA A N 1
ATOM 2505 C CA . ALA A 1 307 ? 22.280 -1.508 -35.597 1.00 74.44 307 ALA A CA 1
ATOM 2506 C C . ALA A 1 307 ? 22.373 -0.670 -36.886 1.00 74.44 307 ALA A C 1
ATOM 2508 O O . ALA A 1 307 ? 23.064 -1.071 -37.826 1.00 74.44 307 ALA A O 1
ATOM 2509 N N . GLN A 1 308 ? 21.729 0.500 -36.921 1.00 72.50 308 GLN A N 1
ATOM 2510 C CA . GLN A 1 308 ? 21.787 1.439 -38.043 1.00 72.50 308 GLN A CA 1
ATOM 2511 C C . GLN A 1 308 ? 23.179 2.080 -38.184 1.00 72.50 308 GLN A C 1
ATOM 2513 O O . GLN A 1 308 ? 23.710 2.133 -39.295 1.00 72.50 308 GLN A O 1
ATOM 2518 N N . ILE A 1 309 ? 23.832 2.465 -37.078 1.00 70.56 309 ILE A N 1
ATOM 2519 C CA . ILE A 1 309 ? 25.232 2.919 -37.095 1.00 70.56 309 ILE A CA 1
ATOM 2520 C C . ILE A 1 309 ? 26.130 1.821 -37.655 1.00 70.56 309 ILE A C 1
ATOM 2522 O O . ILE A 1 309 ? 26.889 2.076 -38.589 1.00 70.56 309 ILE A O 1
ATOM 2526 N N . ALA A 1 310 ? 26.045 0.594 -37.139 1.00 69.88 310 ALA A N 1
ATOM 2527 C CA . ALA A 1 310 ? 26.879 -0.520 -37.589 1.00 69.88 310 ALA A CA 1
ATOM 2528 C C . ALA A 1 310 ? 26.626 -0.924 -39.056 1.00 69.88 310 ALA A C 1
ATOM 2530 O O . ALA A 1 310 ? 27.533 -1.395 -39.752 1.00 69.88 310 ALA A O 1
ATOM 2531 N N . ALA A 1 311 ? 25.400 -0.733 -39.550 1.00 71.00 311 ALA A N 1
ATOM 2532 C CA . ALA A 1 311 ? 25.063 -0.907 -40.958 1.00 71.00 311 ALA A CA 1
ATOM 2533 C C . ALA A 1 311 ? 25.689 0.182 -41.849 1.00 71.00 311 ALA A C 1
ATOM 2535 O O . ALA A 1 311 ? 26.135 -0.130 -42.954 1.00 71.00 311 ALA A O 1
ATOM 2536 N N . ASN A 1 312 ? 25.777 1.422 -41.359 1.00 68.88 312 ASN A N 1
ATOM 2537 C CA . ASN A 1 312 ? 26.302 2.569 -42.108 1.00 68.88 312 ASN A CA 1
ATOM 2538 C C . ASN A 1 312 ? 27.830 2.704 -42.054 1.00 68.88 312 ASN A C 1
ATOM 2540 O O . ASN A 1 312 ? 28.427 3.234 -42.986 1.00 68.88 312 ASN A O 1
ATOM 2544 N N . SER A 1 313 ? 28.471 2.171 -41.015 1.00 61.19 313 SER A N 1
ATOM 2545 C CA . SER A 1 313 ? 29.913 2.311 -40.753 1.00 61.19 313 SER A CA 1
ATOM 2546 C C . SER A 1 313 ? 30.776 1.126 -41.219 1.00 61.19 313 SER A C 1
ATOM 2548 O O . SER A 1 313 ? 31.965 1.056 -40.908 1.00 61.19 313 SER A O 1
ATOM 2550 N N . GLY A 1 314 ? 30.204 0.171 -41.966 1.00 60.75 314 GLY A N 1
ATOM 2551 C CA . GLY A 1 314 ? 30.959 -0.956 -42.535 1.00 60.75 314 GLY A CA 1
ATOM 2552 C C . GLY A 1 314 ? 31.563 -1.907 -41.489 1.00 60.75 314 GLY A C 1
ATOM 2553 O O . GLY A 1 314 ? 32.553 -2.584 -41.760 1.00 60.75 314 GLY A O 1
ATOM 2554 N N . ILE A 1 315 ? 31.009 -1.949 -40.273 1.00 68.44 315 ILE A N 1
ATOM 2555 C CA . ILE A 1 315 ? 31.471 -2.829 -39.188 1.00 68.44 315 ILE A CA 1
ATOM 2556 C C . ILE A 1 315 ? 31.046 -4.271 -39.491 1.00 68.44 315 ILE A C 1
ATOM 2558 O O . ILE A 1 315 ? 29.874 -4.532 -39.769 1.00 68.44 315 ILE A O 1
ATOM 2562 N N . THR A 1 316 ? 31.967 -5.237 -39.472 1.00 70.00 316 THR A N 1
ATOM 2563 C CA . THR A 1 316 ? 31.610 -6.638 -39.756 1.00 70.00 316 THR A CA 1
ATOM 2564 C C . THR A 1 316 ? 30.850 -7.268 -38.583 1.00 70.00 316 THR A C 1
ATOM 2566 O O . THR A 1 316 ? 30.912 -6.802 -37.446 1.00 70.00 316 THR A O 1
ATOM 2569 N N . ASN A 1 317 ? 30.110 -8.354 -38.836 1.00 67.50 317 ASN A N 1
ATOM 2570 C CA . ASN A 1 317 ? 29.410 -9.068 -37.758 1.00 67.50 317 ASN A CA 1
ATOM 2571 C C . ASN A 1 317 ? 30.391 -9.657 -36.728 1.00 67.50 317 ASN A C 1
ATOM 2573 O O . ASN A 1 317 ? 30.035 -9.804 -35.560 1.00 67.50 317 ASN A O 1
ATOM 2577 N N . GLU A 1 318 ? 31.611 -9.985 -37.153 1.00 72.50 318 GLU A N 1
ATOM 2578 C CA . GLU A 1 318 ? 32.701 -10.446 -36.290 1.00 72.50 318 GLU A CA 1
ATOM 2579 C C . GLU A 1 318 ? 33.233 -9.298 -35.426 1.00 72.50 318 GLU A C 1
ATOM 2581 O O . GLU A 1 318 ? 33.296 -9.443 -34.209 1.00 72.50 318 GLU A O 1
ATOM 2586 N N . ASP A 1 319 ? 33.473 -8.117 -36.006 1.00 67.88 319 ASP A N 1
ATOM 2587 C CA . ASP A 1 319 ? 33.891 -6.919 -35.261 1.00 67.88 319 ASP A CA 1
ATOM 2588 C C . ASP A 1 319 ? 32.876 -6.482 -34.203 1.00 67.88 319 ASP A C 1
ATOM 2590 O O . ASP A 1 319 ? 33.258 -5.956 -33.150 1.00 67.88 319 ASP A O 1
ATOM 2594 N N . LEU A 1 320 ? 31.589 -6.671 -34.502 1.00 68.50 320 LEU A N 1
ATOM 2595 C CA . LEU A 1 320 ? 30.477 -6.346 -33.618 1.00 68.50 320 LEU A CA 1
ATOM 2596 C C . LEU A 1 320 ? 30.376 -7.359 -32.472 1.00 68.50 320 LEU A C 1
ATOM 2598 O O . LEU A 1 320 ? 30.253 -6.970 -31.315 1.00 68.50 320 LEU A O 1
ATOM 2602 N N . THR A 1 321 ? 30.519 -8.652 -32.775 1.00 73.31 321 THR A N 1
ATOM 2603 C CA . THR A 1 321 ? 30.521 -9.718 -31.759 1.00 73.31 321 THR A CA 1
ATOM 2604 C C . THR A 1 321 ? 31.720 -9.574 -30.818 1.00 73.31 321 THR A C 1
ATOM 2606 O O . THR A 1 321 ? 31.557 -9.665 -29.602 1.00 73.31 321 THR A O 1
ATOM 2609 N N . SER A 1 322 ? 32.895 -9.243 -31.360 1.00 72.75 322 SER A N 1
ATOM 2610 C CA . SER A 1 322 ? 34.113 -8.986 -30.585 1.00 72.75 322 SER A CA 1
ATOM 2611 C C . SER A 1 322 ? 34.008 -7.721 -29.730 1.00 72.75 322 SER A C 1
ATOM 2613 O O . SER A 1 322 ? 34.418 -7.737 -28.575 1.00 72.75 322 SER A O 1
ATOM 2615 N N . ALA A 1 323 ? 33.409 -6.634 -30.237 1.00 70.69 323 ALA A N 1
ATOM 2616 C CA . ALA A 1 323 ? 33.140 -5.440 -29.423 1.00 70.69 323 ALA A CA 1
ATOM 2617 C C . ALA A 1 323 ? 32.169 -5.747 -28.268 1.00 70.69 323 ALA A C 1
ATOM 2619 O O . ALA A 1 323 ? 32.372 -5.299 -27.145 1.00 70.69 323 ALA A O 1
ATOM 2620 N N . MET A 1 324 ? 31.154 -6.581 -28.510 1.00 71.75 324 MET A N 1
ATOM 2621 C CA . MET A 1 324 ? 30.188 -6.978 -27.483 1.00 71.75 324 MET A CA 1
ATOM 2622 C C . MET A 1 324 ? 30.770 -7.922 -26.434 1.00 71.75 324 MET A C 1
ATOM 2624 O O . MET A 1 324 ? 30.449 -7.787 -25.254 1.00 71.75 324 MET A O 1
ATOM 2628 N N . GLN A 1 325 ? 31.656 -8.835 -26.831 1.00 75.06 325 GLN A N 1
ATOM 2629 C CA . GLN A 1 325 ? 32.416 -9.656 -25.890 1.00 75.06 325 GLN A CA 1
ATOM 2630 C C . GLN A 1 325 ? 33.414 -8.820 -25.087 1.00 75.06 325 GLN A C 1
ATOM 2632 O O . GLN A 1 325 ? 33.503 -8.999 -23.877 1.00 75.06 325 GLN A O 1
ATOM 2637 N N . ASN A 1 326 ? 34.098 -7.861 -25.709 1.00 73.38 326 ASN A N 1
ATOM 2638 C CA . ASN A 1 326 ? 35.041 -6.986 -25.013 1.00 73.38 326 ASN A CA 1
ATOM 2639 C C . ASN A 1 326 ? 34.338 -6.056 -24.012 1.00 73.38 326 ASN A C 1
ATOM 2641 O O . ASN A 1 326 ? 34.808 -5.925 -22.884 1.00 73.38 326 ASN A O 1
ATOM 2645 N N . ALA A 1 327 ? 33.186 -5.483 -24.372 1.00 65.38 327 ALA A N 1
ATOM 2646 C CA . ALA A 1 327 ? 32.353 -4.705 -23.452 1.00 65.38 327 ALA A CA 1
ATOM 2647 C C . ALA A 1 327 ? 31.692 -5.570 -22.358 1.00 65.38 327 ALA A C 1
ATOM 2649 O O . ALA A 1 327 ? 31.523 -5.136 -21.220 1.00 65.38 327 ALA A O 1
ATOM 2650 N N . GLY A 1 328 ? 31.338 -6.821 -22.671 1.00 67.19 328 GLY A N 1
ATOM 2651 C CA . GLY A 1 328 ? 30.855 -7.787 -21.682 1.00 67.19 328 GLY A CA 1
ATOM 2652 C C . GLY A 1 328 ? 31.929 -8.164 -20.656 1.00 67.19 328 GLY A C 1
ATOM 2653 O O . GLY A 1 328 ? 31.655 -8.202 -19.454 1.00 67.19 328 GLY A O 1
ATOM 2654 N N . ASN A 1 329 ? 33.161 -8.375 -21.126 1.00 72.00 329 ASN A N 1
ATOM 2655 C CA . ASN A 1 329 ? 34.318 -8.726 -20.306 1.00 72.00 329 ASN A CA 1
ATOM 2656 C C . ASN A 1 329 ? 34.791 -7.555 -19.434 1.00 72.00 329 ASN A C 1
ATOM 2658 O O . ASN A 1 329 ? 35.121 -7.771 -18.269 1.00 72.00 329 ASN A O 1
ATOM 2662 N N . SER A 1 330 ? 34.772 -6.318 -19.946 1.00 66.00 330 SER A N 1
ATOM 2663 C CA . SER A 1 330 ? 35.192 -5.133 -19.182 1.00 66.00 330 SER A CA 1
ATOM 2664 C C . SER A 1 330 ? 34.292 -4.835 -17.975 1.00 66.00 330 SER A C 1
ATOM 2666 O O . SER A 1 330 ? 34.731 -4.188 -17.026 1.00 66.00 330 SER A O 1
ATOM 2668 N N . ILE A 1 331 ? 33.049 -5.332 -17.971 1.00 57.44 331 ILE A N 1
ATOM 2669 C CA . ILE A 1 331 ? 32.042 -5.028 -16.935 1.00 57.44 331 ILE A CA 1
ATOM 2670 C C . ILE A 1 331 ? 31.617 -6.284 -16.157 1.00 57.44 331 ILE A C 1
ATOM 2672 O O . ILE A 1 331 ? 30.754 -6.224 -15.278 1.00 57.44 331 ILE A O 1
ATOM 2676 N N . GLN A 1 332 ? 32.260 -7.427 -16.425 1.00 66.50 332 GLN A N 1
ATOM 2677 C CA . GLN A 1 332 ? 31.929 -8.720 -15.813 1.00 66.50 332 GLN A CA 1
ATOM 2678 C C . GLN A 1 332 ? 30.433 -9.058 -15.972 1.00 66.50 332 GLN A C 1
ATOM 2680 O O . GLN A 1 332 ? 29.760 -9.497 -15.032 1.00 66.50 332 GLN A O 1
ATOM 2685 N N . ALA A 1 333 ? 29.883 -8.784 -17.158 1.00 66.12 333 ALA A N 1
ATOM 2686 C CA . ALA A 1 333 ? 28.511 -9.133 -17.489 1.00 66.12 333 ALA A CA 1
ATOM 2687 C C . ALA A 1 333 ? 28.380 -10.646 -17.709 1.00 66.12 333 ALA A C 1
ATOM 2689 O O . ALA A 1 333 ? 29.318 -11.327 -18.116 1.00 66.12 333 ALA A O 1
ATOM 2690 N N . ASN A 1 334 ? 27.195 -11.189 -17.436 1.00 74.25 334 ASN A N 1
ATOM 2691 C CA . ASN A 1 334 ? 26.967 -12.627 -17.511 1.00 74.25 334 ASN A CA 1
ATOM 2692 C C . ASN A 1 334 ? 27.034 -13.110 -18.975 1.00 74.25 334 ASN A C 1
ATOM 2694 O O . ASN A 1 334 ? 26.356 -12.548 -19.839 1.00 74.25 334 ASN A O 1
ATOM 2698 N N . ASP A 1 335 ? 27.783 -14.176 -19.260 1.00 74.19 335 ASP A N 1
ATOM 2699 C CA . ASP A 1 335 ? 28.080 -14.629 -20.633 1.00 74.19 335 ASP A CA 1
ATOM 2700 C C . ASP A 1 335 ? 26.805 -14.941 -21.451 1.00 74.19 335 ASP A C 1
ATOM 2702 O O . ASP A 1 335 ? 26.694 -14.624 -22.636 1.00 74.19 335 ASP A O 1
ATOM 2706 N N . GLN A 1 336 ? 25.755 -15.447 -20.794 1.00 73.94 336 GLN A N 1
ATOM 2707 C CA . GLN A 1 336 ? 24.446 -15.664 -21.426 1.00 73.94 336 GLN A CA 1
ATOM 2708 C C . GLN A 1 336 ? 23.762 -14.365 -21.885 1.00 73.94 336 GLN A C 1
ATOM 2710 O O . GLN A 1 336 ? 23.084 -14.357 -22.915 1.00 73.94 336 GLN A O 1
ATOM 2715 N N . THR A 1 337 ? 23.918 -13.270 -21.136 1.00 70.12 337 THR A N 1
ATOM 2716 C CA . THR A 1 337 ? 23.335 -11.966 -21.498 1.00 70.12 337 THR A CA 1
ATOM 2717 C C . THR A 1 337 ? 24.063 -11.345 -22.686 1.00 70.12 337 THR A C 1
ATOM 2719 O O . THR A 1 337 ? 23.412 -10.861 -23.611 1.00 70.12 337 THR A O 1
ATOM 2722 N N . VAL A 1 338 ? 25.392 -11.480 -22.727 1.00 72.50 338 VAL A N 1
ATOM 2723 C CA . VAL A 1 338 ? 26.239 -11.026 -23.839 1.00 72.50 338 VAL A CA 1
ATOM 2724 C C . VAL A 1 338 ? 25.917 -11.806 -25.119 1.00 72.50 338 VAL A C 1
ATOM 2726 O O . VAL A 1 338 ? 25.689 -11.206 -26.169 1.00 72.50 338 VAL A O 1
ATOM 2729 N N . LYS A 1 339 ? 25.787 -13.138 -25.033 1.00 75.06 339 LYS A N 1
ATOM 2730 C CA . LYS A 1 339 ? 25.420 -14.003 -26.171 1.00 75.06 339 LYS A CA 1
ATOM 2731 C C . LYS A 1 339 ? 24.034 -13.699 -26.742 1.00 75.06 339 LYS A C 1
ATOM 2733 O O . LYS A 1 339 ? 23.870 -13.671 -27.963 1.00 75.06 339 LYS A O 1
ATOM 2738 N N . LYS A 1 340 ? 23.033 -13.462 -25.884 1.00 78.19 340 LYS A N 1
ATOM 2739 C CA . LYS A 1 340 ? 21.682 -13.074 -26.329 1.00 78.19 340 LYS A CA 1
ATOM 2740 C C . LYS A 1 340 ? 21.700 -11.726 -27.049 1.00 78.19 340 LYS A C 1
ATOM 2742 O O . LYS A 1 340 ? 21.167 -11.638 -28.152 1.00 78.19 340 LYS A O 1
ATOM 2747 N N . LEU A 1 341 ? 22.371 -10.728 -26.472 1.00 71.19 341 LEU A N 1
ATOM 2748 C CA . LEU A 1 341 ? 22.487 -9.393 -27.057 1.00 71.19 341 LEU A CA 1
ATOM 2749 C C . LEU A 1 341 ? 23.221 -9.429 -28.409 1.00 71.19 341 LEU A C 1
ATOM 2751 O O . LEU A 1 341 ? 22.764 -8.817 -29.370 1.00 71.19 341 LEU A O 1
ATOM 2755 N N . ALA A 1 342 ? 24.303 -10.206 -28.523 1.00 73.38 342 ALA A N 1
ATOM 2756 C CA . ALA A 1 342 ? 25.050 -10.372 -29.772 1.00 73.38 342 ALA A CA 1
ATOM 2757 C C . ALA A 1 342 ? 24.215 -11.033 -30.882 1.00 73.38 342 ALA A C 1
ATOM 2759 O O . ALA A 1 342 ? 24.240 -10.596 -32.036 1.00 73.38 342 ALA A O 1
ATOM 2760 N N . LYS A 1 343 ? 23.426 -12.062 -30.540 1.00 79.50 343 LYS A N 1
ATOM 2761 C CA . LYS A 1 343 ? 22.512 -12.715 -31.489 1.00 79.50 343 LYS A CA 1
ATOM 2762 C C . LYS A 1 343 ? 21.431 -11.746 -31.976 1.00 79.50 343 LYS A C 1
ATOM 2764 O O . LYS A 1 343 ? 21.152 -11.704 -33.172 1.00 79.50 343 LYS A O 1
ATOM 2769 N N . GLU A 1 344 ? 20.861 -10.965 -31.065 1.00 77.06 344 GLU A N 1
ATOM 2770 C CA . GLU A 1 344 ? 19.835 -9.963 -31.362 1.00 77.06 344 GLU A CA 1
ATOM 2771 C C . GLU A 1 344 ? 20.381 -8.837 -32.258 1.00 77.06 344 GLU A C 1
ATOM 2773 O O . GLU A 1 344 ? 19.784 -8.517 -33.286 1.00 77.06 344 GLU A O 1
ATOM 2778 N N . MET A 1 345 ? 21.570 -8.310 -31.945 1.00 75.00 345 MET A N 1
ATOM 2779 C CA . MET A 1 345 ? 22.249 -7.300 -32.762 1.00 75.00 345 MET A CA 1
ATOM 2780 C C . MET A 1 345 ? 22.560 -7.790 -34.176 1.00 75.00 345 MET A C 1
ATOM 2782 O O . MET A 1 345 ? 22.319 -7.072 -35.143 1.00 75.00 345 MET A O 1
ATOM 2786 N N . LYS A 1 346 ? 23.038 -9.030 -34.330 1.00 77.00 346 LYS A N 1
ATOM 2787 C CA . LYS A 1 346 ? 23.340 -9.607 -35.650 1.00 77.00 346 LYS A CA 1
ATOM 2788 C C . LYS A 1 346 ? 22.102 -9.685 -36.548 1.00 77.00 346 LYS A C 1
ATOM 2790 O O . LYS A 1 346 ? 22.221 -9.532 -37.763 1.00 77.00 346 LYS A O 1
ATOM 2795 N N . VAL A 1 347 ? 20.925 -9.930 -35.970 1.00 81.50 347 VAL A N 1
ATOM 2796 C CA . VAL A 1 347 ? 19.650 -9.909 -36.703 1.00 81.50 347 VAL A CA 1
ATOM 2797 C C . VAL A 1 347 ? 19.288 -8.475 -37.085 1.00 81.50 347 VAL A C 1
ATOM 2799 O O . VAL A 1 347 ? 19.093 -8.210 -38.267 1.00 81.50 347 VAL A O 1
ATOM 2802 N N . ARG A 1 348 ? 19.292 -7.537 -36.131 1.00 76.69 348 ARG A N 1
ATOM 2803 C CA . ARG A 1 348 ? 18.917 -6.133 -36.382 1.00 76.69 348 ARG A CA 1
ATOM 2804 C C . ARG A 1 348 ? 19.837 -5.438 -37.398 1.00 76.69 348 ARG A C 1
ATOM 2806 O O . ARG A 1 348 ? 19.348 -4.733 -38.273 1.00 76.69 348 ARG A O 1
ATOM 2813 N N . VAL A 1 349 ? 21.149 -5.700 -37.365 1.00 77.06 349 VAL A N 1
ATOM 2814 C CA . VAL A 1 349 ? 22.116 -5.186 -38.361 1.00 77.06 349 VAL A CA 1
ATOM 2815 C C . VAL A 1 349 ? 21.838 -5.748 -39.758 1.00 77.06 349 VAL A C 1
ATOM 2817 O O . VAL A 1 349 ? 21.952 -5.026 -40.747 1.00 77.06 349 VAL A O 1
ATOM 2820 N N . LYS A 1 350 ? 21.461 -7.030 -39.872 1.00 77.19 350 LYS A N 1
ATOM 2821 C CA . LYS A 1 350 ? 21.062 -7.620 -41.160 1.00 77.19 350 LYS A CA 1
ATOM 2822 C C . LYS A 1 350 ? 19.790 -6.973 -41.704 1.00 77.19 350 LYS A C 1
ATOM 2824 O O . LYS A 1 350 ? 19.755 -6.669 -42.893 1.00 77.19 350 LYS A O 1
ATOM 2829 N N . THR A 1 351 ? 18.794 -6.737 -40.852 1.00 78.62 351 THR A N 1
ATOM 2830 C CA . THR A 1 351 ? 17.546 -6.060 -41.229 1.00 78.62 351 THR A CA 1
ATOM 2831 C C . THR A 1 351 ? 17.814 -4.632 -41.704 1.00 78.62 351 THR A C 1
ATOM 2833 O O . THR A 1 351 ? 17.454 -4.301 -42.827 1.00 78.62 351 THR A O 1
ATOM 2836 N N . ALA A 1 352 ? 18.575 -3.840 -40.941 1.00 70.56 352 ALA A N 1
ATOM 2837 C CA . ALA A 1 352 ? 18.941 -2.469 -41.313 1.00 70.56 352 ALA A CA 1
ATOM 2838 C C . ALA A 1 352 ? 19.733 -2.394 -42.639 1.00 70.56 352 ALA A C 1
ATOM 2840 O O . ALA A 1 352 ? 19.545 -1.484 -43.444 1.00 70.56 352 ALA A O 1
ATOM 2841 N N . ARG A 1 353 ? 20.599 -3.381 -42.921 1.00 74.56 353 ARG A N 1
ATOM 2842 C CA . ARG A 1 353 ? 21.289 -3.499 -44.223 1.00 74.56 353 ARG A CA 1
ATOM 2843 C C . ARG A 1 353 ? 20.353 -3.886 -45.368 1.00 74.56 353 ARG A C 1
ATOM 2845 O O . ARG A 1 353 ? 20.599 -3.484 -46.502 1.00 74.56 353 ARG A O 1
ATOM 2852 N N . GLY A 1 354 ? 19.329 -4.690 -45.088 1.00 68.44 354 GLY A N 1
ATOM 2853 C CA . GLY A 1 354 ? 18.292 -5.070 -46.048 1.00 68.44 354 GLY A CA 1
ATOM 2854 C C . GLY A 1 354 ? 17.394 -3.893 -46.425 1.00 68.44 354 GLY A C 1
ATOM 2855 O O . GLY A 1 354 ? 17.166 -3.668 -47.608 1.00 68.44 354 GLY A O 1
ATOM 2856 N N . GLU A 1 355 ? 16.975 -3.098 -45.440 1.00 62.72 355 GLU A N 1
ATOM 2857 C CA . GLU A 1 355 ? 16.191 -1.868 -45.633 1.00 62.72 355 GLU A CA 1
ATOM 2858 C C . GLU A 1 355 ? 16.950 -0.833 -46.477 1.00 62.72 355 GLU A C 1
ATOM 2860 O O . GLU A 1 355 ? 16.377 -0.221 -47.376 1.00 62.72 355 GLU A O 1
ATOM 2865 N N . ARG A 1 356 ? 18.270 -0.709 -46.281 1.00 59.94 356 ARG A N 1
ATOM 2866 C CA . ARG A 1 356 ? 19.130 0.159 -47.102 1.00 59.94 356 ARG A CA 1
ATOM 2867 C C . ARG A 1 356 ? 19.196 -0.264 -48.575 1.00 59.94 356 ARG A C 1
ATOM 2869 O O . ARG A 1 356 ? 19.292 0.593 -49.439 1.00 59.94 356 ARG A O 1
ATOM 2876 N N . ARG A 1 357 ? 19.133 -1.567 -48.880 1.00 55.28 357 ARG A N 1
ATOM 2877 C CA . ARG A 1 357 ? 19.143 -2.073 -50.271 1.00 55.28 357 ARG A CA 1
ATOM 2878 C C . ARG A 1 357 ? 17.833 -1.811 -51.024 1.00 55.28 357 ARG A C 1
ATOM 2880 O O . ARG A 1 357 ? 17.820 -1.953 -52.240 1.00 55.28 357 ARG A O 1
ATOM 2887 N N . GLN A 1 358 ? 16.750 -1.478 -50.319 1.00 50.03 358 GLN A N 1
ATOM 2888 C CA . GLN A 1 358 ? 15.436 -1.178 -50.902 1.00 50.03 358 GLN A CA 1
ATOM 2889 C C . GLN A 1 358 ? 15.174 0.326 -51.070 1.00 50.03 358 GLN A C 1
ATOM 2891 O O . GLN A 1 358 ? 14.194 0.694 -51.714 1.00 50.03 358 GLN A O 1
ATOM 2896 N N . GLN A 1 359 ? 16.027 1.198 -50.524 1.00 40.53 359 GLN A N 1
ATOM 2897 C CA . GLN A 1 359 ? 15.964 2.632 -50.798 1.00 40.53 359 GLN A CA 1
ATOM 2898 C C . GLN A 1 359 ? 16.757 2.926 -52.081 1.00 40.53 359 GLN A C 1
ATOM 2900 O O . GLN A 1 359 ? 17.963 2.675 -52.093 1.00 40.53 359 GLN A O 1
ATOM 2905 N N . PRO A 1 360 ? 16.120 3.405 -53.169 1.00 39.03 360 PRO A N 1
ATOM 2906 C CA . PRO A 1 360 ? 16.850 3.810 -54.363 1.00 39.03 360 PRO A CA 1
ATOM 2907 C C . PRO A 1 360 ? 17.800 4.956 -54.003 1.00 39.03 360 PRO A C 1
ATOM 2909 O O . PRO A 1 360 ? 17.382 5.949 -53.407 1.00 39.03 360 PRO A O 1
ATOM 2912 N N . GLU A 1 361 ? 19.080 4.790 -54.338 1.00 42.53 361 GLU A N 1
ATOM 2913 C CA . GLU A 1 361 ? 20.053 5.881 -54.330 1.00 42.53 361 GLU A CA 1
ATOM 2914 C C . GLU A 1 361 ? 19.594 6.906 -55.379 1.00 42.53 361 GLU A C 1
ATOM 2916 O O . GLU A 1 361 ? 19.690 6.645 -56.578 1.00 42.53 361 GLU A O 1
ATOM 2921 N N . TYR A 1 362 ? 19.020 8.021 -54.920 1.00 36.72 362 TYR A N 1
ATOM 2922 C CA . TYR A 1 362 ? 18.749 9.207 -55.735 1.00 36.72 362 TYR A CA 1
ATOM 2923 C C . TYR A 1 362 ? 19.880 10.218 -55.589 1.00 36.72 362 TYR A C 1
ATOM 2925 O O . TYR A 1 362 ? 20.315 10.447 -54.434 1.00 36.72 362 TYR A O 1
#

Sequence (362 aa):
MKLLMRTAFLLNLSKSYRCVYSYKHISCSRIMEEHKRNMETVNNQLAMSKLRQQKQLEERLAQRKARLAEKEKAQELKEHAGETQSKKEKEKLEQEIADEKKKIKDDREKELAALRERLEDETRQALLAQEAQISQLIGQLEVGQARRKNILQKQDKLITELENQLANKVNSKVGENPKGYTTTTELMQKHYGQVDNLTATLQQTKERQEQALQERLEQKKLKREAEIKQQIKMEAQQEMENQRARGAGVASNILLEMMLQQRHERAMQELEIEMKVELQRSRDQINNELNAEMMAALSDEGKNFMAQIAANSGITNEDLTSAMQNAGNSIQANDQTVKKLAKEMKVRVKTARGERRQQPEY

pLDDT: mean 70.1, std 12.42, range [31.48, 91.88]